Protein AF-A0AB34JWP6-F1 (afdb_monomer)

Sequence (181 aa):
MWRGWWAALLAAAPAGALLTGAEPPPRARPPTTSGAPLIARRAAVLHSAAALACGSLLRGASAVEKKPSPTDVVVEIERTSAARNSKGDPKEHVPRITFEAGKVVFVVPHDNLSPPNHLDAFTEYMWLKDANTGQIISAKRLRPADPSPLTLVASVPRGTKVTAVSLCSTHGVWEGTFTVP

Structure (mmCIF, N/CA/C/O backbone):
data_AF-A0AB34JWP6-F1
#
_entry.id   AF-A0AB34JWP6-F1
#
loop_
_atom_site.group_PDB
_atom_site.id
_atom_site.type_symbol
_atom_site.label_atom_id
_atom_site.label_alt_id
_atom_site.label_comp_id
_atom_site.label_asym_id
_atom_site.label_entity_id
_atom_site.label_seq_id
_atom_site.pdbx_PDB_ins_code
_atom_site.Cartn_x
_atom_site.Cartn_y
_atom_site.Cartn_z
_atom_site.occupancy
_atom_site.B_iso_or_equiv
_atom_site.auth_seq_id
_atom_site.auth_comp_id
_atom_site.auth_asym_id
_atom_site.auth_atom_id
_atom_site.pdbx_PDB_model_num
ATOM 1 N N . MET A 1 1 ? -11.223 -20.938 -26.826 1.00 42.12 1 MET A N 1
ATOM 2 C CA . MET A 1 1 ? -12.649 -21.339 -26.795 1.00 42.12 1 MET A CA 1
ATOM 3 C C . MET A 1 1 ? -12.853 -22.372 -25.694 1.00 42.12 1 MET A C 1
ATOM 5 O O . MET A 1 1 ? -12.705 -23.552 -25.964 1.00 42.12 1 MET A O 1
ATOM 9 N N . TRP A 1 2 ? -13.116 -21.950 -24.457 1.00 37.28 2 TRP A N 1
ATOM 10 C CA . TRP A 1 2 ? -13.451 -22.856 -23.351 1.00 37.28 2 TRP A CA 1
ATOM 11 C C . TRP A 1 2 ? -14.743 -22.341 -22.705 1.00 37.28 2 TRP A C 1
ATOM 13 O O . TRP A 1 2 ? -14.836 -21.172 -22.337 1.00 37.28 2 TRP A O 1
ATOM 23 N N . ARG A 1 3 ? -15.766 -23.200 -22.696 1.00 53.16 3 ARG A N 1
ATOM 24 C CA . ARG A 1 3 ? -17.110 -22.987 -22.142 1.00 53.16 3 ARG A CA 1
ATOM 25 C C . ARG A 1 3 ? -17.227 -23.770 -20.830 1.00 53.16 3 ARG A C 1
ATOM 27 O O . ARG A 1 3 ? -16.722 -24.883 -20.760 1.00 53.16 3 ARG A O 1
ATOM 34 N N . GLY A 1 4 ? -17.969 -23.232 -19.864 1.00 42.47 4 GLY A N 1
ATOM 35 C CA . GLY A 1 4 ? -18.463 -23.953 -18.680 1.00 42.47 4 GLY A CA 1
ATOM 36 C C . GLY A 1 4 ? -18.776 -22.967 -17.552 1.00 42.47 4 GLY A C 1
ATOM 37 O O . GLY A 1 4 ? -17.862 -22.492 -16.896 1.00 42.47 4 GLY A O 1
ATOM 38 N N . TRP A 1 5 ? -19.975 -22.378 -17.497 1.00 42.38 5 TRP A N 1
ATOM 39 C CA . TRP A 1 5 ? -21.174 -22.892 -16.806 1.00 42.38 5 TRP A CA 1
ATOM 40 C C . TRP A 1 5 ? -20.934 -23.166 -15.317 1.00 42.38 5 TRP A C 1
ATOM 42 O O . TRP A 1 5 ? -20.526 -24.263 -14.964 1.00 42.38 5 TRP A O 1
ATOM 52 N N . TRP A 1 6 ? -21.285 -22.200 -14.462 1.00 47.78 6 TRP A N 1
ATOM 53 C CA . TRP A 1 6 ? -21.802 -22.482 -13.122 1.00 47.78 6 TRP A CA 1
ATOM 54 C C . TRP A 1 6 ? -23.018 -21.605 -12.848 1.00 47.78 6 TRP A C 1
ATOM 56 O O . TRP A 1 6 ? -23.007 -20.392 -13.054 1.00 47.78 6 TRP A O 1
ATOM 66 N N . ALA A 1 7 ? -24.090 -22.299 -12.483 1.00 52.72 7 ALA A N 1
ATOM 67 C CA . ALA A 1 7 ? -25.428 -21.794 -12.281 1.00 52.72 7 ALA A CA 1
ATOM 68 C C . ALA A 1 7 ? -25.561 -21.046 -10.951 1.00 52.72 7 ALA A C 1
ATOM 70 O O . ALA A 1 7 ? -24.903 -21.358 -9.960 1.00 52.72 7 ALA A O 1
ATOM 71 N N . ALA A 1 8 ? -26.470 -20.076 -10.965 1.00 47.19 8 ALA A N 1
ATOM 72 C CA . ALA A 1 8 ? -26.966 -19.363 -9.806 1.00 47.19 8 ALA A CA 1
ATOM 73 C C . ALA A 1 8 ? -27.707 -20.301 -8.842 1.00 47.19 8 ALA A C 1
ATOM 75 O O . ALA A 1 8 ? -28.490 -21.146 -9.275 1.00 47.19 8 ALA A O 1
ATOM 76 N N . LEU A 1 9 ? -27.546 -20.064 -7.539 1.00 51.09 9 LEU A N 1
ATOM 77 C CA . LEU A 1 9 ? -28.540 -20.453 -6.546 1.00 51.09 9 LEU A CA 1
ATOM 78 C C . LEU A 1 9 ? -28.937 -19.209 -5.744 1.00 51.09 9 LEU A C 1
ATOM 80 O O . LEU A 1 9 ? -28.165 -18.687 -4.942 1.00 51.09 9 LEU A O 1
ATOM 84 N N . LEU A 1 10 ? -30.150 -18.726 -6.015 1.00 43.06 10 LEU A N 1
ATOM 85 C CA . LEU A 1 10 ? -30.905 -17.853 -5.124 1.00 43.06 10 LEU A CA 1
ATOM 86 C C . LEU A 1 10 ? -31.325 -18.665 -3.892 1.00 43.06 10 LEU A C 1
ATOM 88 O O . LEU A 1 10 ? -31.916 -19.733 -4.038 1.00 43.06 10 LEU A O 1
ATOM 92 N N . ALA A 1 11 ? -31.138 -18.104 -2.702 1.00 53.78 11 ALA A N 1
ATOM 93 C CA . ALA A 1 11 ? -31.948 -18.438 -1.539 1.00 53.78 11 ALA A CA 1
ATOM 94 C C . ALA A 1 11 ? -32.298 -17.139 -0.807 1.00 53.78 11 ALA A C 1
ATOM 96 O O . ALA A 1 11 ? -31.423 -16.338 -0.481 1.00 53.78 11 ALA A O 1
ATOM 97 N N . ALA A 1 12 ? -33.596 -16.922 -0.614 1.00 42.69 12 ALA A N 1
ATOM 98 C CA . ALA A 1 12 ? -34.184 -15.758 0.027 1.00 42.69 12 ALA A CA 1
ATOM 99 C C . ALA A 1 12 ? -34.833 -16.137 1.371 1.00 42.69 12 ALA A C 1
ATOM 101 O O . ALA A 1 12 ? -35.379 -17.232 1.495 1.00 42.69 12 ALA A O 1
ATOM 102 N N . ALA A 1 13 ? -34.869 -15.136 2.266 1.00 41.81 13 ALA A N 1
ATOM 103 C CA . ALA A 1 13 ? -35.740 -14.945 3.443 1.00 41.81 13 ALA A CA 1
ATOM 104 C C . ALA A 1 13 ? -35.406 -15.731 4.743 1.00 41.81 13 ALA A C 1
ATOM 106 O O . ALA A 1 13 ? -34.773 -16.781 4.658 1.00 41.81 13 ALA A O 1
ATOM 107 N N . PRO A 1 14 ? -35.842 -15.269 5.950 1.00 55.19 14 PRO A N 1
ATOM 108 C CA . PRO A 1 14 ? -36.781 -14.172 6.229 1.00 55.19 14 PRO A CA 1
ATOM 109 C C . PRO A 1 14 ? -36.340 -13.115 7.269 1.00 55.19 14 PRO A C 1
ATOM 111 O O . PRO A 1 14 ? -35.316 -13.210 7.941 1.00 55.19 14 PRO A O 1
ATOM 114 N N . ALA A 1 15 ? -37.201 -12.099 7.366 1.00 50.19 15 ALA A N 1
ATOM 115 C CA . ALA A 1 15 ? -37.239 -11.021 8.343 1.00 50.19 15 ALA A CA 1
ATOM 116 C C . ALA A 1 15 ? -37.750 -11.463 9.729 1.00 50.19 15 ALA A C 1
ATOM 118 O O . ALA A 1 15 ? -38.602 -12.343 9.839 1.00 50.19 15 ALA A O 1
ATOM 119 N N . GLY A 1 16 ? -37.296 -10.757 10.765 1.00 45.53 16 GLY A N 1
ATOM 120 C CA . GLY A 1 16 ? -37.809 -10.788 12.138 1.00 45.53 16 GLY A CA 1
ATOM 121 C C . GLY A 1 16 ? -36.701 -10.362 13.109 1.00 45.53 16 GLY A C 1
ATOM 122 O O . GLY A 1 16 ? -35.549 -10.702 12.894 1.00 45.53 16 GLY A O 1
ATOM 123 N N . ALA A 1 17 ? -36.907 -9.605 14.177 1.00 47.50 17 ALA A N 1
ATOM 124 C CA . ALA A 1 17 ? -38.041 -8.869 14.704 1.00 47.50 17 ALA A CA 1
ATOM 125 C C . ALA A 1 17 ? -37.455 -7.805 15.657 1.00 47.50 17 ALA A C 1
ATOM 127 O O . ALA A 1 17 ? -36.313 -7.920 16.106 1.00 47.50 17 ALA A O 1
ATOM 128 N N . LEU A 1 18 ? -38.247 -6.775 15.949 1.00 50.00 18 LEU A N 1
ATOM 129 C CA . LEU A 1 18 ? -37.979 -5.754 16.958 1.00 50.00 18 LEU A CA 1
ATOM 130 C C . LEU A 1 18 ? -37.659 -6.358 18.333 1.00 50.00 18 LEU A C 1
ATOM 132 O O . LEU A 1 18 ? -38.419 -7.201 18.799 1.00 50.00 18 LEU A O 1
ATOM 136 N N . LEU A 1 19 ? -36.675 -5.791 19.039 1.00 55.44 19 LEU A N 1
ATOM 137 C CA . LEU A 1 19 ? -36.734 -5.656 20.495 1.00 55.44 19 LEU A CA 1
ATOM 138 C C . LEU A 1 19 ? -36.193 -4.296 20.949 1.00 55.44 19 LEU A C 1
ATOM 140 O O . LEU A 1 19 ? -35.134 -3.818 20.550 1.00 55.44 19 LEU A O 1
ATOM 144 N N . THR A 1 20 ? -37.030 -3.688 21.770 1.00 48.34 20 THR A N 1
ATOM 145 C CA . THR A 1 20 ? -36.999 -2.385 22.414 1.00 48.34 20 THR A CA 1
ATOM 146 C C . THR A 1 20 ? -36.089 -2.345 23.639 1.00 48.34 20 THR A C 1
ATOM 148 O O . THR A 1 20 ? -36.067 -3.301 24.405 1.00 48.34 20 THR A O 1
ATOM 151 N N . GLY A 1 21 ? -35.526 -1.163 23.910 1.00 43.44 21 GLY A N 1
ATOM 152 C CA . GLY A 1 21 ? -35.452 -0.604 25.264 1.00 43.44 21 GLY A CA 1
ATOM 153 C C . GLY A 1 21 ? -34.225 -0.957 26.105 1.00 43.44 21 GLY A C 1
ATOM 154 O O . GLY A 1 21 ? -34.032 -2.101 26.494 1.00 43.44 21 GLY A O 1
ATOM 155 N N . ALA A 1 22 ? -33.452 0.067 26.470 1.00 50.31 22 ALA A N 1
ATOM 156 C CA . ALA A 1 22 ? -33.370 0.573 27.848 1.00 50.31 22 ALA A CA 1
ATOM 157 C C . ALA A 1 22 ? -32.126 1.464 27.995 1.00 50.31 22 ALA A C 1
ATOM 159 O O . ALA A 1 22 ? -30.991 0.993 27.973 1.00 50.31 22 ALA A O 1
ATOM 160 N N . GLU A 1 23 ? -32.363 2.762 28.153 1.00 52.47 23 GLU A N 1
ATOM 161 C CA . GLU A 1 23 ? -31.379 3.763 28.559 1.00 52.47 23 GLU A CA 1
ATOM 162 C C . GLU A 1 23 ? -31.276 3.778 30.096 1.00 52.47 23 GLU A C 1
ATOM 164 O O . GLU A 1 23 ? -32.312 3.835 30.765 1.00 52.47 23 GLU A O 1
ATOM 169 N N . PRO A 1 24 ? -30.065 3.727 30.679 1.00 72.44 24 PRO A N 1
ATOM 170 C CA . PRO A 1 24 ? -29.856 4.120 32.068 1.00 72.44 24 PRO A CA 1
ATOM 171 C C . PRO A 1 24 ? -29.169 5.504 32.221 1.00 72.44 24 PRO A C 1
ATOM 173 O O . PRO A 1 24 ? -28.408 5.928 31.352 1.00 72.44 24 PRO A O 1
ATOM 176 N N . PRO A 1 25 ? -29.431 6.199 33.350 1.00 72.38 25 PRO A N 1
ATOM 177 C CA . PRO A 1 25 ? -29.321 7.656 33.530 1.00 72.38 25 PRO A CA 1
ATOM 178 C C . PRO A 1 25 ? -27.897 8.227 33.729 1.00 72.38 25 PRO A C 1
ATOM 180 O O . PRO A 1 25 ? -26.952 7.487 34.016 1.00 7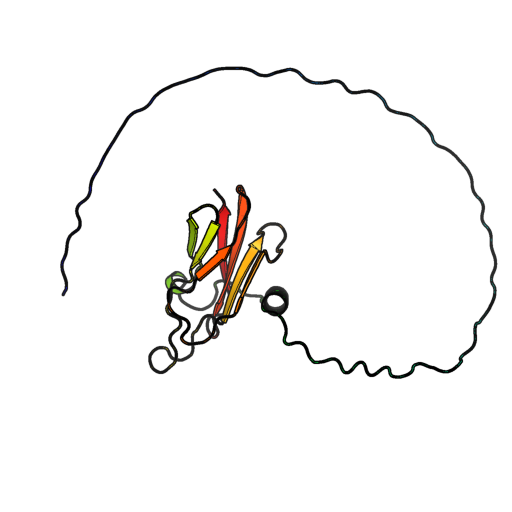2.38 25 PRO A O 1
ATOM 183 N N . PRO A 1 26 ? -27.742 9.571 33.662 1.00 64.38 26 PRO A N 1
ATOM 184 C CA . PRO A 1 26 ? -26.461 10.263 33.823 1.00 64.38 26 PRO A CA 1
ATOM 185 C C . PRO A 1 26 ? -25.915 10.198 35.258 1.00 64.38 26 PRO A C 1
ATOM 187 O O . PRO A 1 26 ? -26.628 10.464 36.227 1.00 64.38 26 PRO A O 1
ATOM 190 N N . ARG A 1 27 ? -24.610 9.917 35.402 1.00 68.12 27 ARG A N 1
ATOM 191 C CA . ARG A 1 27 ? -23.886 10.036 36.681 1.00 68.12 27 ARG A CA 1
ATOM 192 C C . ARG A 1 27 ? -23.201 11.395 36.832 1.00 68.12 27 ARG A C 1
ATOM 194 O O . ARG A 1 27 ? -22.557 11.905 35.921 1.00 68.12 27 ARG A O 1
ATOM 201 N N . ALA A 1 28 ? -23.378 11.940 38.030 1.00 56.19 28 ALA A N 1
ATOM 202 C CA . ALA A 1 28 ? -23.046 13.282 38.483 1.00 56.19 28 ALA A CA 1
ATOM 203 C C . ALA A 1 28 ? -21.542 13.624 38.524 1.00 56.19 28 ALA A C 1
ATOM 205 O O . ALA A 1 28 ? -20.699 12.777 38.816 1.00 56.19 28 ALA A O 1
ATOM 206 N N . ARG A 1 29 ? -21.240 14.917 38.319 1.00 56.25 29 ARG A N 1
ATOM 207 C CA . ARG A 1 29 ? -19.990 15.589 38.736 1.00 56.25 29 ARG A CA 1
ATOM 208 C C . ARG A 1 29 ? -19.987 15.830 40.249 1.00 56.25 29 ARG A C 1
ATOM 210 O O . ARG A 1 29 ? -21.053 16.072 40.813 1.00 56.25 29 ARG A O 1
ATOM 217 N N . PRO A 1 30 ? -18.800 15.887 40.875 1.00 66.06 30 PRO A N 1
ATOM 218 C CA . PRO A 1 30 ? -18.433 17.099 41.627 1.00 66.06 30 PRO A CA 1
ATOM 219 C C . PRO A 1 30 ? -16.904 17.384 41.545 1.00 66.06 30 PRO A C 1
ATOM 221 O O . PRO A 1 30 ? -16.223 16.793 40.711 1.00 66.06 30 PRO A O 1
ATOM 224 N N . PRO A 1 31 ? -16.338 18.306 42.344 1.00 58.62 31 PRO A N 1
ATOM 225 C CA . PRO A 1 31 ? -16.295 19.738 42.095 1.00 58.62 31 PRO A CA 1
ATOM 226 C C . PRO A 1 31 ? -14.878 20.263 41.783 1.00 58.62 31 PRO A C 1
ATOM 228 O O . PRO A 1 31 ? -13.856 19.647 42.071 1.00 58.62 31 PRO A O 1
ATOM 231 N N . THR A 1 32 ? -14.861 21.468 41.221 1.00 52.22 32 THR A N 1
ATOM 232 C CA . THR A 1 32 ? -13.748 22.423 41.161 1.00 52.22 32 THR A CA 1
ATOM 233 C C . THR A 1 32 ? -13.087 22.652 42.521 1.00 52.22 32 THR A C 1
ATOM 235 O O . THR A 1 32 ? -13.772 23.046 43.464 1.00 52.22 32 THR A O 1
ATOM 238 N N . THR A 1 33 ? -11.754 22.564 42.573 1.00 53.56 33 THR A N 1
ATOM 239 C CA . THR A 1 33 ? -10.956 23.171 43.646 1.00 53.56 33 THR A CA 1
ATOM 240 C C . THR A 1 33 ? -10.063 24.256 43.058 1.00 53.56 33 THR A C 1
ATOM 242 O O . THR A 1 33 ? -9.195 24.010 42.224 1.00 53.56 33 THR A O 1
ATOM 245 N N . SER A 1 34 ? -10.370 25.473 43.496 1.00 49.12 34 SER A N 1
ATOM 246 C CA . SER A 1 34 ? -9.636 26.722 43.333 1.00 49.12 34 SER A CA 1
ATOM 247 C C . SER A 1 34 ? -8.270 26.666 44.026 1.00 49.12 34 SER A C 1
ATOM 249 O O . SER A 1 34 ? -8.147 26.048 45.082 1.00 49.12 34 SER A O 1
ATOM 251 N N . GLY A 1 35 ? -7.265 27.351 43.472 1.00 43.31 35 GLY A N 1
ATOM 252 C CA . GLY A 1 35 ? -5.979 27.533 44.146 1.00 43.31 35 GLY A CA 1
ATOM 253 C C . GLY A 1 35 ? -4.867 28.095 43.262 1.00 43.31 35 GLY A C 1
ATOM 254 O O . GLY A 1 35 ? -3.884 27.416 43.000 1.00 43.31 35 GLY A O 1
ATOM 255 N N . ALA A 1 36 ? -4.998 29.343 42.821 1.00 47.34 36 ALA A N 1
ATOM 256 C CA . ALA A 1 36 ? -3.839 30.239 42.716 1.00 47.34 36 ALA A CA 1
ATOM 257 C C . ALA A 1 36 ? -3.724 30.977 44.080 1.00 47.34 36 ALA A C 1
ATOM 259 O O . ALA A 1 36 ? -4.751 31.019 44.765 1.00 47.34 36 ALA A O 1
ATOM 260 N N . PRO A 1 37 ? -2.602 31.617 44.491 1.00 56.94 37 PRO A N 1
ATOM 261 C CA . PRO A 1 37 ? -1.612 32.228 43.600 1.00 56.94 37 PRO A CA 1
ATOM 262 C C . PRO A 1 37 ? -0.159 32.361 44.157 1.00 56.94 37 PRO A C 1
ATOM 264 O O . PRO A 1 37 ? 0.177 31.884 45.234 1.00 56.94 37 PRO A O 1
ATOM 267 N N . LEU A 1 38 ? 0.645 33.139 43.415 1.00 47.44 38 LEU A N 1
ATOM 268 C CA . LEU A 1 38 ? 1.678 34.087 43.878 1.00 47.44 38 LEU A CA 1
ATOM 269 C C . LEU A 1 38 ? 3.148 33.643 44.116 1.00 47.44 38 LEU A C 1
ATOM 271 O O . LEU A 1 38 ? 3.489 32.878 45.006 1.00 47.44 38 LEU A O 1
ATOM 275 N N . ILE A 1 39 ? 4.002 34.394 43.400 1.00 43.78 39 ILE A N 1
ATOM 276 C CA . ILE A 1 39 ? 5.268 35.027 43.826 1.00 43.78 39 ILE A CA 1
ATOM 277 C C . ILE A 1 39 ? 6.569 34.225 43.658 1.00 43.78 39 ILE A C 1
ATOM 279 O O . ILE A 1 39 ? 6.987 33.433 44.489 1.00 43.78 39 ILE A O 1
ATOM 283 N N . ALA A 1 40 ? 7.243 34.597 42.566 1.00 49.12 40 ALA A N 1
ATOM 284 C CA . ALA A 1 40 ? 8.601 35.141 42.487 1.00 49.12 40 ALA A CA 1
ATOM 285 C C . ALA A 1 40 ? 9.729 34.498 43.309 1.00 49.12 40 ALA A C 1
ATOM 287 O O . ALA A 1 40 ? 9.713 34.497 44.534 1.00 49.12 40 ALA A O 1
ATOM 288 N N . ARG A 1 41 ? 10.850 34.260 42.619 1.00 55.44 41 ARG A N 1
ATOM 289 C CA . ARG A 1 41 ? 12.105 34.987 42.875 1.00 55.44 41 ARG A CA 1
ATOM 290 C C . ARG A 1 41 ? 13.076 34.787 41.716 1.00 55.44 41 ARG A C 1
ATOM 292 O O . ARG A 1 41 ? 13.405 33.671 41.337 1.00 55.44 41 ARG A O 1
ATOM 299 N N . ARG A 1 42 ? 13.531 35.915 41.168 1.00 54.03 42 ARG A N 1
ATOM 300 C CA . ARG A 1 42 ? 14.765 36.003 40.389 1.00 54.03 42 ARG A CA 1
ATOM 301 C C . ARG A 1 42 ? 15.913 35.544 41.290 1.00 54.03 42 ARG A C 1
ATOM 303 O O . ARG A 1 42 ? 16.064 36.088 42.380 1.00 54.03 42 ARG A O 1
ATOM 310 N N . ALA A 1 43 ? 16.730 34.618 40.812 1.00 48.78 43 ALA A N 1
ATOM 311 C CA . ALA A 1 43 ? 18.094 34.455 41.284 1.00 48.78 43 ALA A CA 1
ATOM 312 C C . ALA A 1 43 ? 19.001 34.492 40.060 1.00 48.78 43 ALA A C 1
ATOM 314 O O . ALA A 1 43 ? 18.723 33.888 39.026 1.00 48.78 43 ALA A O 1
ATOM 315 N N . ALA A 1 44 ? 20.003 35.342 40.173 1.00 45.88 44 ALA A N 1
ATOM 316 C CA . ALA A 1 44 ? 20.867 35.789 39.114 1.00 45.88 44 ALA A CA 1
ATOM 317 C C . ALA A 1 44 ? 22.210 35.047 39.162 1.00 45.88 44 ALA A C 1
ATOM 319 O O . ALA A 1 44 ? 22.509 34.356 40.130 1.00 45.88 44 ALA A O 1
ATOM 320 N N . VAL A 1 45 ? 23.026 35.364 38.155 1.00 45.25 45 VAL A N 1
ATOM 321 C CA . VAL A 1 45 ? 24.496 35.333 38.157 1.00 45.25 45 VAL A CA 1
ATOM 322 C C . VAL A 1 45 ? 25.143 33.966 37.899 1.00 45.25 45 VAL A C 1
ATOM 324 O O . VAL A 1 45 ? 25.111 33.058 38.717 1.00 45.25 45 VAL A O 1
ATOM 327 N N . LEU A 1 46 ? 25.743 33.912 36.700 1.00 49.97 46 LEU A N 1
ATOM 328 C CA . LEU A 1 46 ? 27.088 33.440 36.341 1.00 49.97 46 LEU A CA 1
ATOM 329 C C . LEU A 1 46 ? 27.774 32.481 37.324 1.00 49.97 46 LEU A C 1
ATOM 331 O O . LEU A 1 46 ? 27.878 32.776 38.507 1.00 49.97 46 LEU A O 1
ATOM 335 N N . HIS A 1 47 ? 28.413 31.440 36.796 1.00 40.16 47 HIS A N 1
ATOM 336 C CA . HIS A 1 47 ? 29.874 31.392 36.665 1.00 40.16 47 HIS A CA 1
ATOM 337 C C . HIS A 1 47 ? 30.306 30.108 35.941 1.00 40.16 47 HIS A C 1
ATOM 339 O O . HIS A 1 47 ? 29.638 29.079 36.001 1.00 40.16 47 HIS A O 1
ATOM 345 N N . SER A 1 48 ? 31.485 30.222 35.329 1.00 45.62 48 SER A N 1
ATOM 346 C CA . SER A 1 48 ? 32.437 29.149 35.025 1.00 45.62 48 SER A CA 1
ATOM 347 C C . SER A 1 48 ? 32.387 28.540 33.627 1.00 45.62 48 SER A C 1
ATOM 349 O O . SER A 1 48 ? 31.702 27.565 33.333 1.00 45.62 48 SER A O 1
ATOM 351 N N . ALA A 1 49 ? 33.263 29.113 32.800 1.00 50.03 49 ALA A N 1
ATOM 352 C CA . ALA A 1 49 ? 33.996 28.417 31.760 1.00 50.03 49 ALA A CA 1
ATOM 353 C C . ALA A 1 49 ? 34.528 27.065 32.267 1.00 50.03 49 ALA A C 1
ATOM 355 O O . ALA A 1 49 ? 35.165 26.998 33.320 1.00 50.03 49 ALA A O 1
ATOM 356 N N . ALA A 1 50 ? 34.312 26.012 31.483 1.00 50.78 50 ALA A N 1
ATOM 357 C CA . ALA A 1 50 ? 35.029 24.754 31.611 1.00 50.78 50 ALA A CA 1
ATOM 358 C C . ALA A 1 50 ? 35.805 24.514 30.317 1.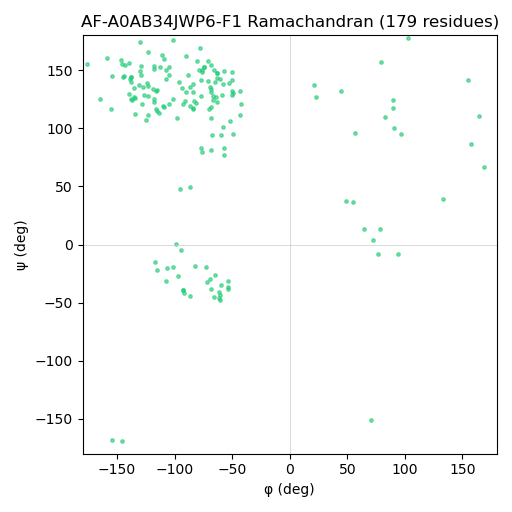00 50.78 50 ALA A C 1
ATOM 360 O O . ALA A 1 50 ? 35.270 24.594 29.211 1.00 50.78 50 ALA A O 1
ATOM 361 N N . ALA A 1 51 ? 37.100 24.319 30.513 1.00 49.44 51 ALA A N 1
ATOM 362 C CA . ALA A 1 51 ? 38.136 24.265 29.512 1.00 49.44 51 ALA A CA 1
ATOM 363 C C . ALA A 1 51 ? 38.044 23.036 28.598 1.00 49.44 51 ALA A C 1
ATOM 365 O O . ALA A 1 51 ? 37.574 21.964 28.975 1.00 49.44 51 ALA A O 1
ATOM 366 N N . LEU A 1 52 ? 38.601 23.229 27.404 1.00 51.91 52 LEU A N 1
ATOM 367 C CA . LEU A 1 52 ? 39.137 22.204 26.520 1.00 51.91 52 LEU A CA 1
ATOM 368 C C . LEU A 1 52 ? 39.945 21.164 27.307 1.00 51.91 52 LEU A C 1
ATOM 370 O O . LEU A 1 52 ? 40.966 21.503 27.901 1.00 51.91 52 LEU A O 1
ATOM 374 N N . ALA A 1 53 ? 39.549 19.896 27.231 1.00 43.06 53 ALA A N 1
ATOM 375 C CA . ALA A 1 53 ? 40.470 18.785 27.416 1.00 43.06 53 ALA A CA 1
ATOM 376 C C . ALA A 1 53 ? 39.942 17.534 26.705 1.00 43.06 53 ALA A C 1
ATOM 378 O O . ALA A 1 53 ? 38.873 17.023 27.019 1.00 43.06 53 ALA A O 1
ATOM 379 N N . CYS A 1 54 ? 40.724 17.111 25.713 1.00 44.72 54 CYS A N 1
ATOM 380 C CA . CYS A 1 54 ? 40.981 15.752 25.249 1.00 44.72 54 CYS A CA 1
ATOM 381 C C . CYS A 1 54 ? 39.949 14.657 25.544 1.00 44.72 54 CYS A C 1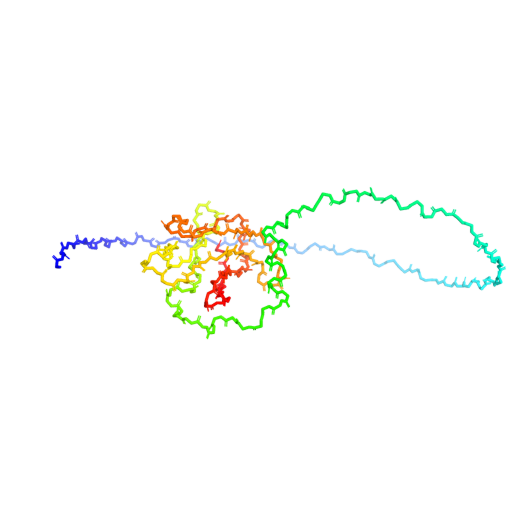
ATOM 383 O O . CYS A 1 54 ? 39.706 14.293 26.690 1.00 44.72 54 CYS A O 1
ATOM 385 N N . GLY A 1 55 ? 39.536 13.970 24.477 1.00 44.66 55 GLY A N 1
ATOM 386 C CA . GLY A 1 55 ? 39.099 12.582 24.609 1.00 44.66 55 GLY A CA 1
ATOM 387 C C . GLY A 1 55 ? 37.797 12.238 23.915 1.00 44.66 55 GLY A C 1
ATOM 388 O O . GLY A 1 55 ? 37.048 11.415 24.427 1.00 44.66 55 GLY A O 1
ATOM 389 N N . SER A 1 56 ? 37.533 12.767 22.720 1.00 46.38 56 SER A N 1
ATOM 390 C CA . SER A 1 56 ? 36.720 11.982 21.791 1.00 46.38 56 SER A CA 1
ATOM 391 C C . SER A 1 56 ? 37.618 10.893 21.226 1.00 46.38 56 SER A C 1
ATOM 393 O O . SER A 1 56 ? 38.172 11.009 20.136 1.00 46.38 56 SER A O 1
ATOM 395 N N . LEU A 1 57 ? 37.794 9.837 22.026 1.00 47.66 57 LEU A N 1
ATOM 396 C CA . LEU A 1 57 ? 37.998 8.507 21.487 1.00 47.66 57 LEU A CA 1
ATOM 397 C C . LEU A 1 57 ? 36.990 8.387 20.350 1.00 47.66 57 LEU A C 1
ATOM 399 O O . LEU A 1 57 ? 35.780 8.377 20.588 1.00 47.66 57 LEU A O 1
ATOM 403 N N . LEU A 1 58 ? 37.496 8.341 19.121 1.00 49.16 58 LEU A N 1
ATOM 404 C CA . LEU A 1 58 ? 36.799 7.711 18.020 1.00 49.16 58 LEU A CA 1
ATOM 405 C C . LEU A 1 58 ? 36.567 6.275 18.479 1.00 49.16 58 LEU A C 1
ATOM 407 O O . LEU A 1 58 ? 37.331 5.360 18.184 1.00 49.16 58 LEU A O 1
ATOM 411 N N . ARG A 1 59 ? 35.504 6.080 19.260 1.00 47.34 59 ARG A N 1
ATOM 412 C CA . ARG A 1 59 ? 34.838 4.807 19.381 1.00 47.34 59 ARG A CA 1
ATOM 413 C C . ARG A 1 59 ? 34.211 4.629 18.014 1.00 47.34 59 ARG A C 1
ATOM 415 O O . ARG A 1 59 ? 33.044 4.938 17.800 1.00 47.34 59 ARG A O 1
ATOM 422 N N . GLY A 1 60 ? 35.043 4.166 17.084 1.00 49.25 60 GLY A N 1
ATOM 423 C CA . GLY A 1 60 ? 34.617 3.370 15.958 1.00 49.25 60 GLY A CA 1
ATOM 424 C C . GLY A 1 60 ? 33.905 2.162 16.542 1.00 49.25 60 GLY A C 1
ATOM 425 O O . GLY A 1 60 ? 34.460 1.074 16.644 1.00 49.25 60 GLY A O 1
ATOM 426 N N . ALA A 1 61 ? 32.666 2.373 16.986 1.00 47.66 61 ALA A N 1
ATOM 427 C CA . ALA A 1 61 ? 31.664 1.355 16.844 1.00 47.66 61 ALA A CA 1
ATOM 428 C C . ALA A 1 61 ? 31.634 1.134 15.340 1.00 47.66 61 ALA A C 1
ATOM 430 O O . ALA A 1 61 ? 31.152 1.980 14.591 1.00 47.66 61 ALA A O 1
ATOM 431 N N . SER A 1 62 ? 32.296 0.060 14.920 1.00 49.12 62 SER A N 1
ATOM 432 C CA . SER A 1 62 ? 32.097 -0.541 13.620 1.00 49.12 62 SER A CA 1
ATOM 433 C C . SER A 1 62 ? 30.589 -0.700 13.489 1.00 49.12 62 SER A C 1
ATOM 435 O O . SER A 1 62 ? 29.988 -1.588 14.100 1.0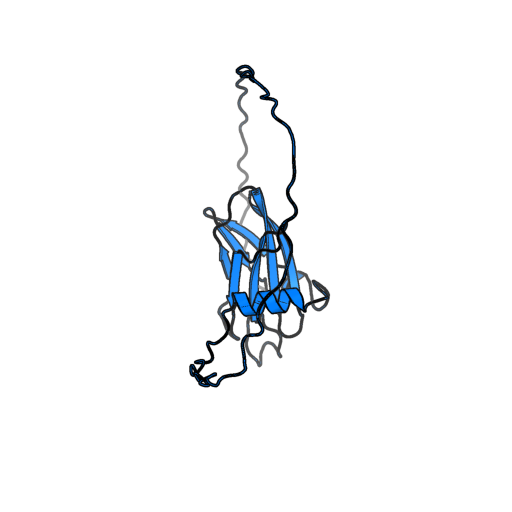0 49.12 62 SER A O 1
ATOM 437 N N . ALA A 1 63 ? 29.957 0.279 12.845 1.00 59.09 63 ALA A N 1
ATOM 438 C CA . ALA A 1 63 ? 28.559 0.225 12.517 1.00 59.09 63 ALA A CA 1
ATOM 439 C C . ALA A 1 63 ? 28.498 -0.886 11.486 1.00 59.09 63 ALA A C 1
ATOM 441 O O . ALA A 1 63 ? 28.796 -0.679 10.314 1.00 59.09 63 ALA A O 1
ATOM 442 N N . VAL A 1 64 ? 28.210 -2.100 11.951 1.00 63.50 64 VAL A N 1
ATOM 443 C CA . VAL A 1 64 ? 27.708 -3.150 11.080 1.00 63.50 64 VAL A CA 1
ATOM 444 C C . VAL A 1 64 ? 26.536 -2.497 10.365 1.00 63.50 64 VAL A C 1
ATOM 446 O O . VAL A 1 64 ? 25.528 -2.198 11.007 1.00 63.50 64 VAL A O 1
ATOM 449 N N . GLU A 1 65 ? 26.717 -2.171 9.086 1.00 70.25 65 GLU A N 1
ATOM 450 C CA . GLU A 1 65 ? 25.692 -1.550 8.259 1.00 70.25 65 GLU A CA 1
ATOM 451 C C . GLU A 1 65 ? 24.501 -2.505 8.225 1.00 70.25 65 GLU A C 1
ATOM 453 O O . GLU A 1 65 ? 24.448 -3.486 7.477 1.00 70.25 65 GLU A O 1
ATOM 458 N N . LYS A 1 66 ? 23.552 -2.280 9.132 1.00 86.00 66 LYS A N 1
ATOM 459 C CA . LYS A 1 66 ? 22.340 -3.074 9.207 1.00 86.00 66 LYS A CA 1
ATOM 460 C C . LYS A 1 66 ? 21.528 -2.711 7.975 1.00 86.00 66 LYS A C 1
ATOM 462 O O . LYS A 1 66 ? 21.113 -1.564 7.828 1.00 86.00 66 LYS A O 1
ATOM 467 N N . LYS A 1 67 ? 21.307 -3.690 7.094 1.00 90.00 67 LYS A N 1
ATOM 468 C CA . LYS A 1 67 ? 20.412 -3.520 5.943 1.00 90.00 67 LYS A CA 1
ATOM 469 C C . LYS A 1 67 ? 19.075 -2.939 6.437 1.00 90.00 67 LYS A C 1
ATOM 471 O O . LYS A 1 67 ? 18.547 -3.464 7.425 1.00 90.00 67 LYS A O 1
ATOM 476 N N . PRO A 1 68 ? 18.544 -1.887 5.789 1.00 94.44 68 PRO A N 1
ATOM 477 C CA . PRO A 1 68 ? 17.314 -1.244 6.234 1.00 94.44 68 PRO A CA 1
ATOM 478 C C . PRO A 1 68 ? 16.159 -2.246 6.214 1.00 94.44 68 PRO A C 1
ATOM 480 O O . PRO A 1 68 ? 16.085 -3.110 5.331 1.00 94.44 68 PRO A O 1
ATOM 483 N N . SER A 1 69 ? 15.267 -2.158 7.201 1.00 96.62 69 SER A N 1
ATOM 484 C CA . SER A 1 69 ? 14.061 -2.983 7.207 1.00 96.62 69 SER A CA 1
ATOM 485 C C . SER A 1 69 ? 13.092 -2.516 6.110 1.00 96.62 69 SER A C 1
ATOM 487 O O . SER A 1 69 ? 13.157 -1.358 5.692 1.00 96.62 69 SER A O 1
ATOM 489 N N . PRO A 1 70 ? 12.158 -3.367 5.640 1.00 97.12 70 PRO A N 1
ATOM 490 C CA . PRO A 1 70 ? 11.131 -2.934 4.693 1.00 97.12 70 PRO A CA 1
ATOM 491 C C . PRO A 1 70 ? 10.350 -1.711 5.183 1.00 97.12 70 PRO A C 1
ATOM 493 O O . PRO A 1 70 ? 10.047 -0.834 4.383 1.00 97.12 70 PRO A O 1
ATOM 496 N N . THR A 1 71 ? 10.079 -1.628 6.490 1.00 97.62 71 THR A N 1
ATOM 497 C CA . THR A 1 71 ? 9.414 -0.478 7.113 1.00 97.62 71 THR A CA 1
ATOM 498 C C . THR A 1 71 ? 10.228 0.806 6.953 1.00 97.62 71 THR A C 1
ATOM 500 O O . THR A 1 71 ? 9.667 1.820 6.551 1.00 97.62 71 THR A O 1
ATOM 503 N N . ASP A 1 72 ? 11.541 0.765 7.200 1.00 97.06 72 ASP A N 1
ATOM 504 C CA . ASP A 1 72 ? 12.412 1.944 7.057 1.00 97.06 72 ASP A CA 1
ATOM 505 C C . ASP A 1 72 ? 12.418 2.455 5.610 1.00 97.06 72 ASP A C 1
ATOM 507 O O . ASP A 1 72 ? 12.333 3.656 5.362 1.00 97.06 72 ASP A O 1
ATOM 511 N N . VAL A 1 73 ? 12.456 1.530 4.644 1.00 96.88 73 VAL A N 1
ATOM 512 C CA . VAL A 1 73 ? 12.427 1.875 3.218 1.00 96.88 73 VAL A CA 1
ATOM 513 C C . VAL A 1 73 ? 11.090 2.505 2.827 1.00 96.88 73 VAL A C 1
ATOM 515 O O . VAL A 1 73 ? 11.085 3.532 2.153 1.00 96.88 73 VAL A O 1
ATOM 518 N N . VAL A 1 74 ? 9.952 1.946 3.256 1.00 97.31 74 VAL A N 1
ATOM 519 C CA . VAL A 1 74 ? 8.644 2.527 2.894 1.00 97.31 74 VAL A CA 1
ATOM 520 C C . VAL A 1 74 ? 8.381 3.866 3.576 1.00 97.31 74 VAL A C 1
ATOM 522 O O . VAL A 1 74 ? 7.723 4.711 2.980 1.00 97.31 74 VAL A O 1
ATOM 525 N N . VAL A 1 75 ? 8.928 4.109 4.772 1.00 97.38 75 VAL A N 1
ATOM 526 C CA . VAL A 1 75 ? 8.885 5.438 5.409 1.00 97.38 75 VAL A CA 1
ATOM 527 C C . VAL A 1 75 ? 9.600 6.472 4.539 1.00 97.38 75 VAL A C 1
ATOM 529 O O . VAL A 1 75 ? 9.078 7.565 4.318 1.00 97.38 75 VAL A O 1
ATOM 532 N N . GLU A 1 76 ? 10.760 6.119 3.991 1.00 96.62 76 GLU A N 1
ATOM 533 C CA . GLU A 1 76 ? 11.501 7.001 3.090 1.00 96.62 76 GLU A CA 1
ATOM 534 C C . GLU A 1 76 ? 10.781 7.205 1.744 1.00 96.62 76 GLU A C 1
ATOM 536 O O . GLU A 1 76 ? 10.724 8.326 1.231 1.00 96.62 76 GLU A O 1
ATOM 541 N N . ILE A 1 77 ? 10.155 6.157 1.195 1.00 96.19 77 ILE A N 1
ATOM 542 C CA . ILE A 1 77 ? 9.303 6.252 -0.004 1.00 96.19 77 ILE A CA 1
ATOM 543 C C . ILE A 1 77 ? 8.127 7.202 0.250 1.00 96.19 77 ILE A C 1
ATOM 545 O O . ILE A 1 77 ? 7.869 8.083 -0.566 1.00 96.19 77 ILE A O 1
ATOM 549 N N . GLU A 1 78 ? 7.427 7.065 1.377 1.00 96.00 78 GLU A N 1
ATOM 550 C CA . GLU A 1 78 ? 6.304 7.931 1.761 1.00 96.00 78 GLU A CA 1
ATOM 551 C C . GLU A 1 78 ? 6.724 9.402 1.891 1.00 96.00 78 GLU A C 1
ATOM 553 O O . GLU A 1 78 ? 5.964 10.292 1.515 1.00 96.00 78 GLU A O 1
ATOM 558 N N . ARG A 1 79 ? 7.951 9.661 2.357 1.00 95.00 79 ARG A N 1
ATOM 559 C CA . ARG A 1 79 ? 8.514 11.012 2.482 1.00 95.00 79 ARG A CA 1
ATOM 560 C C . ARG A 1 79 ? 8.855 11.651 1.131 1.00 95.00 79 ARG A C 1
ATOM 562 O O . ARG A 1 79 ? 8.816 12.874 1.009 1.00 95.00 79 ARG A O 1
ATOM 569 N N . THR A 1 80 ? 9.243 10.848 0.143 1.00 93.56 80 THR A N 1
ATOM 570 C CA . THR A 1 80 ? 9.824 11.327 -1.127 1.00 93.56 80 THR A CA 1
ATOM 571 C C . THR A 1 80 ? 8.886 11.211 -2.331 1.00 93.56 80 THR A C 1
ATOM 573 O O . THR A 1 80 ? 9.073 11.912 -3.325 1.00 93.56 80 THR A O 1
ATOM 576 N N . SER A 1 81 ? 7.859 10.363 -2.263 1.00 85.56 81 SER A N 1
ATOM 577 C CA . SER A 1 81 ? 6.969 10.079 -3.394 1.00 85.56 81 SER A CA 1
ATOM 578 C C . SER A 1 81 ? 5.855 11.116 -3.525 1.00 85.56 81 SER A C 1
ATOM 580 O O . SER A 1 81 ? 4.983 11.204 -2.664 1.00 85.56 81 SER A O 1
ATOM 582 N N . ALA A 1 82 ? 5.842 11.864 -4.634 1.00 70.62 82 ALA A N 1
ATOM 583 C CA . ALA A 1 82 ? 4.869 12.939 -4.853 1.00 70.62 82 ALA A CA 1
ATOM 584 C C . ALA A 1 82 ? 3.598 12.510 -5.614 1.00 70.62 82 ALA A C 1
ATOM 586 O O . ALA A 1 82 ? 2.507 12.961 -5.277 1.00 70.62 82 ALA A O 1
ATOM 587 N N . ALA A 1 83 ? 3.707 11.649 -6.634 1.00 90.44 83 ALA A N 1
ATOM 588 C CA . ALA A 1 83 ? 2.576 11.292 -7.496 1.00 90.44 83 ALA A CA 1
ATOM 589 C C . ALA A 1 83 ? 2.124 9.847 -7.259 1.00 90.44 83 ALA A C 1
ATOM 591 O O . ALA A 1 83 ? 2.884 8.906 -7.491 1.00 90.44 83 ALA A O 1
ATOM 592 N N . ARG A 1 84 ? 0.870 9.680 -6.829 1.00 95.19 84 ARG A N 1
ATOM 593 C CA . ARG A 1 84 ? 0.217 8.376 -6.650 1.00 95.19 84 ARG A CA 1
ATOM 594 C C . ARG A 1 84 ? -0.814 8.146 -7.740 1.00 95.19 84 ARG A C 1
ATOM 596 O O . ARG A 1 84 ? -1.394 9.109 -8.234 1.00 95.19 84 ARG A O 1
ATOM 603 N N . ASN A 1 85 ? -1.036 6.888 -8.107 1.00 95.56 85 ASN A N 1
ATOM 604 C C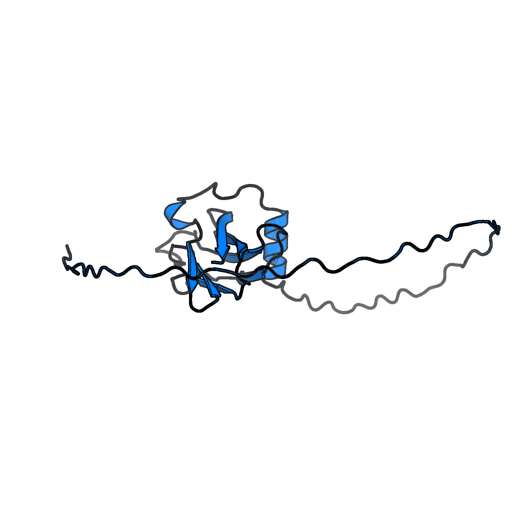A . ASN A 1 85 ? -2.066 6.483 -9.070 1.00 95.56 85 ASN A CA 1
ATOM 605 C C . ASN A 1 85 ? -1.955 7.217 -10.424 1.00 95.56 85 ASN A C 1
ATOM 607 O O . ASN A 1 85 ? -2.962 7.598 -11.014 1.00 95.56 85 ASN A O 1
ATOM 611 N N . SER A 1 86 ? -0.727 7.482 -10.887 1.00 93.12 86 SER A N 1
ATOM 612 C CA . SER A 1 86 ? -0.473 8.412 -12.003 1.00 93.12 86 SER A CA 1
ATOM 613 C C . SER A 1 86 ? 0.152 7.782 -13.250 1.00 93.12 86 SER A C 1
ATOM 615 O O . SER A 1 86 ? 0.154 8.414 -14.305 1.00 93.12 86 SER A O 1
ATOM 617 N N . LYS A 1 87 ? 0.693 6.562 -13.162 1.00 89.62 87 LYS A N 1
ATOM 618 C CA . LYS A 1 87 ? 1.390 5.887 -14.267 1.00 89.62 87 LYS A CA 1
ATOM 619 C C . LYS A 1 87 ? 0.987 4.419 -14.309 1.00 89.62 87 LYS A C 1
ATOM 621 O O . LYS A 1 87 ? 1.186 3.745 -13.311 1.00 89.62 87 LYS A O 1
ATOM 626 N N . GLY A 1 88 ? 0.492 3.925 -15.444 1.00 87.00 88 GLY A N 1
ATOM 627 C CA . GLY A 1 88 ? 0.024 2.537 -15.620 1.00 87.00 88 GLY A CA 1
ATOM 628 C C . GLY A 1 88 ? -1.505 2.398 -15.594 1.00 87.00 88 GLY A C 1
ATOM 629 O O . GLY A 1 88 ? -2.213 3.388 -15.408 1.00 87.00 88 GLY A O 1
ATOM 630 N N . ASP A 1 89 ? -2.020 1.179 -15.800 1.00 88.75 89 ASP A N 1
ATOM 631 C CA . ASP A 1 89 ? -3.465 0.895 -15.757 1.00 88.75 89 ASP A CA 1
ATOM 632 C C . ASP A 1 89 ? -3.945 0.716 -14.299 1.00 88.75 89 ASP A C 1
ATOM 634 O O . ASP A 1 89 ? -3.468 -0.192 -13.603 1.00 88.75 89 ASP A O 1
ATOM 638 N N . PRO A 1 90 ? -4.923 1.517 -13.826 1.00 91.06 90 PRO A N 1
ATOM 639 C CA . PRO A 1 90 ? -5.538 1.330 -12.516 1.00 91.06 90 PRO A CA 1
ATOM 640 C C . PRO A 1 90 ? -6.096 -0.075 -12.265 1.00 91.06 90 PRO A C 1
ATOM 642 O O . PRO A 1 90 ? -6.079 -0.539 -11.128 1.00 91.06 90 PRO A O 1
ATOM 645 N N . LYS A 1 91 ? -6.582 -0.775 -13.296 1.00 90.19 91 LYS A N 1
ATOM 646 C CA . LYS A 1 91 ? -7.155 -2.124 -13.150 1.00 90.19 91 LYS A CA 1
ATOM 647 C C . LYS A 1 91 ? -6.131 -3.164 -12.699 1.00 90.19 91 LYS A C 1
ATOM 649 O O . LYS A 1 91 ? -6.521 -4.156 -12.083 1.00 90.19 91 LYS A O 1
ATOM 654 N N . GLU A 1 92 ? -4.861 -2.922 -13.006 1.00 86.44 92 GLU A N 1
ATOM 655 C CA . GLU A 1 92 ? -3.739 -3.817 -12.716 1.00 86.44 92 GLU A CA 1
ATOM 656 C C . GLU A 1 92 ? -3.000 -3.425 -11.433 1.00 86.44 92 GLU A C 1
ATOM 658 O O . GLU A 1 92 ? -2.433 -4.284 -10.765 1.00 86.44 92 GLU A O 1
ATOM 663 N N . HIS A 1 93 ? -3.033 -2.145 -11.052 1.00 90.00 93 HIS A N 1
ATOM 664 C CA . HIS A 1 93 ? -2.167 -1.627 -9.991 1.00 90.00 93 HIS A CA 1
ATOM 665 C C . HIS A 1 93 ? -2.902 -1.147 -8.742 1.00 90.00 93 HIS A C 1
ATOM 667 O O . HIS A 1 93 ? -2.291 -1.090 -7.675 1.00 90.00 93 HIS A O 1
ATOM 673 N N . VAL A 1 94 ? -4.194 -0.805 -8.831 1.00 93.50 94 VAL A N 1
ATOM 674 C CA . VAL A 1 94 ? -4.946 -0.380 -7.645 1.00 93.50 94 VAL A CA 1
ATOM 675 C C . VAL A 1 94 ? -5.078 -1.565 -6.680 1.00 93.50 94 VAL A C 1
ATOM 677 O O . VAL A 1 94 ? -5.618 -2.610 -7.062 1.00 93.50 94 VAL A O 1
ATOM 680 N N . PRO A 1 95 ? -4.632 -1.410 -5.419 1.00 94.38 95 PRO A N 1
ATOM 681 C CA . PRO A 1 95 ? -4.791 -2.416 -4.380 1.00 94.38 95 PRO A CA 1
ATOM 682 C C . PRO A 1 95 ? -6.224 -2.930 -4.243 1.00 94.38 95 PRO A C 1
ATOM 684 O O . PRO A 1 95 ? -7.165 -2.157 -4.055 1.00 94.38 95 PRO A O 1
ATOM 687 N N . ARG A 1 96 ? -6.387 -4.254 -4.251 1.00 95.62 96 ARG A N 1
ATOM 688 C CA . ARG A 1 96 ? -7.628 -4.919 -3.850 1.00 95.62 96 ARG A CA 1
ATOM 689 C C . ARG A 1 96 ? -7.536 -5.265 -2.375 1.00 95.62 96 ARG A C 1
ATOM 691 O O . ARG A 1 96 ? -6.623 -5.974 -1.960 1.00 95.62 96 ARG A O 1
ATOM 698 N N . ILE A 1 97 ? -8.472 -4.747 -1.591 1.00 95.88 97 ILE A N 1
ATOM 699 C CA . ILE A 1 97 ? -8.484 -4.904 -0.139 1.00 95.88 97 ILE A CA 1
ATOM 700 C C . ILE A 1 97 ? -9.756 -5.655 0.242 1.00 95.88 97 ILE A C 1
ATOM 702 O O . ILE A 1 97 ? -10.857 -5.211 -0.083 1.00 95.88 97 ILE A O 1
ATOM 706 N N . THR A 1 98 ? -9.604 -6.787 0.923 1.00 96.25 98 THR A N 1
ATOM 707 C CA . THR A 1 98 ? -10.705 -7.556 1.513 1.00 96.25 98 THR A CA 1
ATOM 708 C C . THR A 1 98 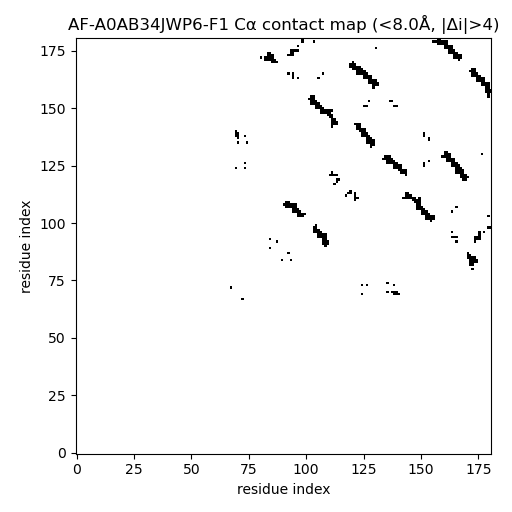? -10.483 -7.728 3.016 1.00 96.25 98 THR A C 1
ATOM 710 O O . THR A 1 98 ? -9.403 -7.446 3.547 1.00 96.25 98 THR A O 1
ATOM 713 N N . PHE A 1 99 ? -11.529 -8.149 3.729 1.00 96.50 99 PHE A N 1
ATOM 714 C CA . PHE A 1 99 ? -11.451 -8.486 5.147 1.00 96.50 99 PHE A CA 1
ATOM 715 C C . PHE A 1 99 ? -11.928 -9.919 5.355 1.00 96.50 99 PHE A C 1
ATOM 717 O O . PHE A 1 99 ? -13.105 -10.227 5.176 1.00 96.50 99 PHE A O 1
ATOM 724 N N . GLU A 1 100 ? -11.002 -10.798 5.722 1.00 95.31 100 GLU A N 1
ATOM 725 C CA . GLU A 1 100 ? -11.216 -12.241 5.782 1.00 95.31 100 GLU A CA 1
ATOM 726 C C . GLU A 1 100 ? -10.635 -12.791 7.082 1.00 95.31 100 GLU A C 1
ATOM 728 O O . GLU A 1 100 ? -9.533 -12.427 7.492 1.00 95.31 100 GLU A O 1
ATOM 733 N N . ALA A 1 101 ? -11.394 -13.652 7.766 1.00 93.31 101 ALA A N 1
ATOM 734 C CA . ALA A 1 101 ? -10.976 -14.289 9.019 1.00 93.31 101 ALA A CA 1
ATOM 735 C C . ALA A 1 101 ? -10.412 -13.304 10.075 1.00 93.31 101 ALA A C 1
ATOM 737 O O . ALA A 1 101 ? -9.457 -13.613 10.789 1.00 93.31 101 ALA A O 1
ATOM 738 N N . GLY A 1 102 ? -10.992 -12.101 10.168 1.00 93.62 102 GLY A N 1
ATOM 739 C CA . GLY A 1 102 ? -10.566 -11.076 11.126 1.00 93.62 102 GLY A CA 1
ATOM 740 C C . GLY A 1 102 ? -9.303 -10.303 10.727 1.00 93.62 102 GLY A C 1
ATOM 741 O O . GLY A 1 102 ? -8.725 -9.623 11.574 1.00 93.62 102 GLY A O 1
ATOM 742 N N . LYS A 1 103 ? -8.849 -10.412 9.474 1.00 96.56 103 LYS A N 1
ATOM 743 C CA . LYS A 1 103 ? -7.630 -9.771 8.971 1.00 96.56 103 LYS A CA 1
ATOM 744 C C . LYS A 1 103 ? -7.894 -9.016 7.676 1.00 96.56 103 LYS A C 1
ATOM 746 O O . LYS A 1 103 ? -8.731 -9.412 6.871 1.00 96.56 103 LYS A O 1
ATOM 751 N N . VAL A 1 104 ? -7.137 -7.946 7.466 1.00 97.06 104 VAL A N 1
ATOM 752 C CA . VAL A 1 104 ? -7.081 -7.249 6.180 1.00 97.06 104 VAL A CA 1
ATOM 753 C C . VAL A 1 104 ? -6.203 -8.060 5.236 1.00 97.06 104 VAL A C 1
ATOM 755 O O . VAL A 1 104 ? -5.066 -8.390 5.585 1.00 97.06 104 VAL A O 1
ATOM 758 N N . VAL A 1 105 ? -6.726 -8.357 4.050 1.00 97.31 105 VAL A N 1
ATOM 759 C CA . VAL A 1 105 ? -6.011 -9.023 2.961 1.00 97.31 105 VAL A CA 1
ATOM 760 C C . VAL A 1 105 ? -5.867 -8.023 1.821 1.00 97.31 105 VAL A C 1
ATOM 762 O O . VAL A 1 105 ? -6.845 -7.579 1.226 1.00 97.31 105 VAL A O 1
ATOM 765 N N . PHE A 1 106 ? -4.628 -7.632 1.551 1.00 95.62 106 PHE A N 1
ATOM 766 C CA . PHE A 1 106 ? -4.257 -6.722 0.477 1.00 95.62 106 PHE A CA 1
ATOM 767 C C . PHE A 1 106 ? -3.613 -7.526 -0.652 1.00 95.62 106 PHE A C 1
ATOM 769 O O . PHE A 1 106 ? -2.580 -8.165 -0.446 1.00 95.62 106 PHE A O 1
ATOM 776 N N . VAL A 1 107 ? -4.215 -7.457 -1.841 1.00 95.94 107 VAL A N 1
ATOM 777 C CA . VAL A 1 107 ? -3.724 -8.064 -3.078 1.00 95.94 107 VAL A CA 1
ATOM 778 C C . VAL A 1 107 ? -3.451 -6.999 -4.140 1.00 95.94 107 VAL A C 1
ATOM 780 O O . VAL A 1 107 ? -4.298 -6.142 -4.394 1.00 95.94 107 VAL A O 1
ATOM 783 N N . VAL A 1 108 ? -2.296 -7.076 -4.804 1.00 92.19 108 VAL A N 1
ATOM 784 C CA . VAL A 1 108 ? -2.041 -6.327 -6.048 1.00 92.19 108 VAL A CA 1
ATOM 785 C C . VAL A 1 108 ? -2.459 -7.206 -7.238 1.00 92.19 108 VAL A C 1
ATOM 787 O O . VAL A 1 108 ? -1.980 -8.337 -7.332 1.00 92.19 108 VAL A O 1
ATOM 790 N N . PRO A 1 109 ? -3.370 -6.754 -8.121 1.00 86.31 109 PRO A N 1
ATOM 791 C CA . PRO A 1 109 ? -3.999 -7.608 -9.129 1.00 86.31 109 PRO A CA 1
ATOM 792 C C . PRO A 1 109 ? -3.192 -7.725 -10.435 1.00 86.31 109 PRO A C 1
ATOM 794 O O . PRO A 1 109 ? -3.756 -7.589 -11.519 1.00 86.31 109 PRO A O 1
ATOM 797 N N . HIS A 1 110 ? -1.893 -8.013 -10.337 1.00 79.75 110 HIS A N 1
ATOM 798 C CA . HIS A 1 110 ? -1.055 -8.368 -11.483 1.00 79.75 110 HIS A CA 1
ATOM 799 C C . HIS A 1 110 ? 0.027 -9.377 -11.079 1.00 79.75 110 HIS A C 1
ATOM 801 O O . HIS A 1 110 ? 0.380 -9.489 -9.900 1.00 79.75 110 HIS A O 1
ATOM 807 N N . ASP A 1 111 ? 0.561 -10.108 -12.057 1.00 78.44 111 ASP A N 1
ATOM 808 C CA . ASP A 1 111 ? 1.610 -11.086 -11.793 1.00 78.44 111 ASP A CA 1
ATOM 809 C C . ASP A 1 111 ? 2.969 -10.407 -11.575 1.00 78.44 111 ASP A C 1
ATOM 811 O O . ASP A 1 111 ? 3.279 -9.382 -12.186 1.00 78.44 111 ASP A O 1
ATOM 815 N N . ASN A 1 112 ? 3.817 -11.003 -10.733 1.00 75.19 112 ASN A N 1
ATOM 816 C CA . ASN A 1 112 ? 5.179 -10.515 -10.477 1.00 75.19 112 ASN A CA 1
ATOM 817 C C . ASN A 1 112 ? 6.217 -11.228 -11.348 1.00 75.19 112 ASN A C 1
ATOM 819 O O . ASN A 1 112 ? 7.215 -11.751 -10.852 1.00 75.19 112 ASN A O 1
ATOM 823 N N . LEU A 1 113 ? 5.942 -11.337 -12.645 1.00 68.38 113 LEU A N 1
ATOM 824 C CA . LEU A 1 113 ? 6.760 -12.133 -13.555 1.00 68.38 113 LEU A CA 1
ATOM 825 C C . LEU A 1 113 ? 8.119 -11.470 -13.807 1.00 68.38 113 LEU A C 1
ATOM 827 O O . LEU A 1 113 ? 8.225 -10.257 -13.957 1.00 68.38 113 LEU A O 1
ATOM 831 N N . SER A 1 114 ? 9.164 -12.295 -13.870 1.00 58.22 114 SER A N 1
ATOM 832 C CA . SER A 1 114 ? 10.479 -11.872 -14.354 1.00 58.22 114 SER A CA 1
ATOM 833 C C . SER A 1 114 ? 10.512 -11.865 -15.892 1.00 58.22 114 SER A C 1
ATOM 835 O O . SER A 1 114 ? 9.738 -12.598 -16.524 1.00 58.22 114 SER A O 1
ATOM 837 N N . PRO A 1 115 ? 11.431 -11.105 -16.516 1.00 57.81 115 PRO A N 1
ATOM 838 C CA . PRO A 1 115 ? 11.690 -11.193 -17.954 1.00 57.81 115 PRO A CA 1
ATOM 839 C C . PRO A 1 115 ? 11.920 -12.648 -18.417 1.00 57.81 115 PRO A C 1
ATOM 841 O O . PRO A 1 115 ? 12.452 -13.449 -17.641 1.00 57.81 115 PRO A O 1
ATOM 844 N N . PRO A 1 116 ? 11.548 -13.018 -19.664 1.00 58.84 116 PRO A N 1
ATOM 845 C CA . PRO A 1 116 ? 11.202 -12.140 -20.794 1.00 58.84 116 PRO A CA 1
ATOM 846 C C . PRO A 1 116 ? 9.702 -11.833 -20.960 1.00 58.84 116 PRO A C 1
ATOM 848 O O . PRO A 1 116 ? 9.340 -11.056 -21.837 1.00 58.84 116 PRO A O 1
ATOM 851 N N . ASN A 1 117 ? 8.827 -12.434 -20.150 1.00 54.81 117 ASN A N 1
ATOM 852 C CA . ASN A 1 117 ? 7.377 -12.385 -20.388 1.00 54.81 117 ASN A CA 1
ATOM 853 C C . ASN A 1 117 ? 6.709 -11.101 -19.867 1.00 54.81 117 ASN A C 1
ATOM 855 O O . ASN A 1 117 ? 5.621 -10.763 -20.317 1.00 54.81 117 ASN A O 1
ATOM 859 N N . HIS A 1 118 ? 7.373 -10.379 -18.962 1.00 57.34 118 HIS A N 1
ATOM 860 C CA . HIS A 1 118 ? 7.047 -9.009 -18.572 1.00 57.34 118 HIS A CA 1
ATOM 861 C C . HIS A 1 118 ? 8.353 -8.214 -18.536 1.00 57.34 118 HIS A C 1
ATOM 863 O O . HIS A 1 118 ? 9.249 -8.492 -17.738 1.00 57.34 118 HIS A O 1
ATOM 869 N N . LEU A 1 119 ? 8.486 -7.275 -19.469 1.00 55.38 119 LEU A N 1
ATOM 870 C CA . LEU A 1 119 ? 9.665 -6.432 -19.630 1.00 55.38 119 LEU A CA 1
ATOM 871 C C . LEU A 1 119 ? 9.658 -5.330 -18.556 1.00 55.38 119 LEU A C 1
ATOM 873 O O . LEU A 1 119 ? 9.241 -4.216 -18.813 1.00 55.38 119 LEU A O 1
ATOM 877 N N . ASP A 1 120 ? 10.124 -5.639 -17.346 1.00 61.88 120 ASP A N 1
ATOM 878 C CA . ASP A 1 120 ? 10.658 -4.658 -16.372 1.00 61.88 120 ASP A CA 1
ATOM 879 C C . ASP A 1 120 ? 9.695 -4.090 -15.305 1.00 61.88 120 ASP A C 1
ATOM 881 O O . ASP A 1 120 ? 10.157 -3.452 -14.354 1.00 61.88 120 ASP A O 1
ATOM 885 N N . ALA A 1 121 ? 8.385 -4.358 -15.380 1.00 75.31 121 ALA A N 1
ATOM 886 C CA . ALA A 1 121 ? 7.393 -3.885 -14.402 1.00 75.31 121 ALA A CA 1
ATOM 887 C C . ALA A 1 121 ? 7.051 -4.958 -13.350 1.00 75.31 121 ALA A C 1
ATOM 889 O O . ALA A 1 121 ? 6.376 -5.938 -13.657 1.00 75.31 121 ALA A O 1
ATOM 890 N N . PHE A 1 122 ? 7.485 -4.773 -12.103 1.00 86.38 122 PHE A N 1
ATOM 891 C CA . PHE A 1 122 ? 7.175 -5.675 -10.988 1.00 86.38 122 PHE A CA 1
ATOM 892 C C . PHE A 1 122 ? 6.876 -4.868 -9.716 1.00 86.38 122 PHE A C 1
ATOM 894 O O . PHE A 1 122 ? 7.289 -3.712 -9.596 1.00 86.38 122 PHE A O 1
ATOM 901 N N . THR A 1 123 ? 6.130 -5.438 -8.768 1.00 91.81 123 THR A N 1
ATOM 902 C CA . THR A 1 123 ? 5.889 -4.778 -7.475 1.00 91.81 123 THR A CA 1
ATOM 903 C C . THR A 1 123 ? 7.073 -5.047 -6.550 1.00 91.81 123 THR A C 1
ATOM 905 O O . THR A 1 123 ? 7.407 -6.198 -6.272 1.00 91.81 123 THR A O 1
ATOM 908 N N . GLU A 1 124 ? 7.694 -3.980 -6.052 1.00 93.94 124 GLU A N 1
ATOM 909 C CA . GLU A 1 124 ? 8.861 -4.027 -5.165 1.00 93.94 124 GLU A CA 1
ATOM 910 C C . GLU A 1 124 ? 8.473 -4.028 -3.687 1.00 93.94 124 GLU A C 1
ATOM 912 O O . GLU A 1 124 ? 9.057 -4.752 -2.877 1.00 93.94 124 GLU A O 1
ATOM 917 N N . TYR A 1 125 ? 7.487 -3.207 -3.328 1.00 96.56 125 TYR A N 1
ATOM 918 C CA . TYR A 1 125 ? 7.039 -3.042 -1.951 1.00 96.56 125 TYR A CA 1
ATOM 919 C C . TYR A 1 125 ? 5.524 -2.993 -1.880 1.00 96.56 125 TYR A C 1
ATOM 921 O O . TYR A 1 125 ? 4.858 -2.416 -2.736 1.00 96.56 125 TYR A O 1
ATOM 929 N N . MET A 1 126 ? 4.999 -3.566 -0.807 1.00 97.81 126 MET A N 1
ATOM 930 C CA . MET A 1 126 ? 3.609 -3.468 -0.389 1.00 97.81 126 MET A CA 1
ATOM 931 C C . MET A 1 126 ? 3.595 -3.005 1.060 1.00 97.81 126 MET A C 1
ATOM 933 O O . MET A 1 126 ? 4.347 -3.534 1.878 1.00 97.81 126 MET A O 1
ATOM 937 N N . TRP A 1 127 ? 2.743 -2.053 1.408 1.00 98.31 127 TRP A N 1
ATOM 938 C CA . TRP A 1 127 ? 2.540 -1.672 2.797 1.00 98.31 127 TRP A CA 1
ATOM 939 C C . TRP A 1 127 ? 1.101 -1.264 3.067 1.00 98.31 127 TRP A C 1
ATOM 941 O O . TRP A 1 127 ? 0.351 -0.873 2.177 1.00 98.31 127 TRP A O 1
ATOM 951 N N . LEU A 1 128 ? 0.714 -1.396 4.328 1.00 98.31 128 LEU A N 1
ATO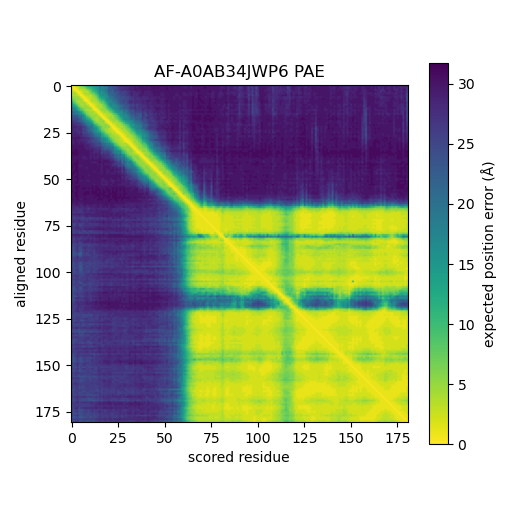M 952 C CA . LEU A 1 128 ? -0.557 -0.938 4.857 1.00 98.31 128 LEU A CA 1
ATOM 953 C C . LEU A 1 128 ? -0.262 0.150 5.880 1.00 98.31 128 LEU A C 1
ATOM 955 O O . LEU A 1 128 ? 0.601 -0.038 6.742 1.00 98.31 128 LEU A O 1
ATOM 959 N N . LYS A 1 129 ? -0.978 1.267 5.803 1.00 97.88 129 LYS A N 1
ATOM 960 C CA . LYS A 1 129 ? -0.879 2.356 6.775 1.00 97.88 129 LYS A CA 1
ATOM 961 C C . LYS A 1 129 ? -2.245 2.759 7.298 1.00 97.88 129 LYS A C 1
ATOM 963 O O . LYS A 1 129 ? -3.252 2.595 6.610 1.00 97.88 129 LYS A O 1
ATOM 968 N N . ASP A 1 130 ? -2.278 3.294 8.508 1.00 97.88 130 ASP A N 1
ATOM 969 C CA . ASP A 1 130 ? -3.466 3.961 9.023 1.00 97.88 130 ASP A CA 1
ATOM 970 C C . ASP A 1 130 ? -3.714 5.236 8.200 1.00 97.88 130 ASP A C 1
ATOM 972 O O . ASP A 1 130 ? -2.812 6.049 7.991 1.00 97.88 130 ASP A O 1
ATOM 976 N N . ALA A 1 131 ? -4.929 5.393 7.678 1.00 97.56 131 ALA A N 1
ATOM 977 C CA . ALA A 1 131 ? -5.253 6.463 6.738 1.00 97.56 131 ALA A CA 1
ATOM 978 C C . ALA A 1 131 ? -5.340 7.845 7.399 1.00 97.56 131 ALA A C 1
ATOM 980 O O . ALA A 1 131 ? -5.282 8.852 6.698 1.00 97.56 131 ALA A O 1
ATOM 981 N N . ASN A 1 132 ? -5.508 7.905 8.722 1.00 96.88 132 ASN A N 1
ATOM 982 C CA . ASN A 1 132 ? -5.659 9.159 9.456 1.00 96.88 132 ASN A CA 1
ATOM 983 C C . ASN A 1 132 ? -4.307 9.673 9.964 1.00 96.88 132 ASN A C 1
ATOM 985 O O . ASN A 1 132 ? -4.053 10.873 9.954 1.00 96.88 132 ASN A O 1
ATOM 989 N N . THR A 1 133 ? -3.445 8.765 10.416 1.00 97.25 133 THR A N 1
ATOM 990 C CA . THR A 1 133 ? -2.151 9.080 11.038 1.00 97.25 133 THR A CA 1
ATOM 991 C C . THR A 1 133 ? -0.971 8.903 10.088 1.00 97.25 133 THR A C 1
ATOM 993 O O . THR A 1 133 ? 0.107 9.430 10.350 1.00 97.25 133 THR A O 1
ATOM 996 N N . GLY A 1 134 ? -1.139 8.140 9.005 1.00 96.56 134 GLY A N 1
ATOM 997 C CA . GLY A 1 134 ? -0.049 7.748 8.113 1.00 96.56 134 GLY A CA 1
ATOM 998 C C . GLY A 1 134 ? 0.900 6.703 8.710 1.00 96.56 134 GLY A C 1
ATOM 999 O O . GLY A 1 134 ? 1.884 6.350 8.062 1.00 96.56 134 GLY A O 1
ATOM 1000 N N . GLN A 1 135 ? 0.629 6.186 9.915 1.00 97.44 135 GLN A N 1
ATOM 1001 C CA . GLN A 1 135 ? 1.482 5.192 10.564 1.00 97.44 135 GLN A CA 1
ATOM 1002 C C . GLN A 1 135 ? 1.515 3.891 9.754 1.00 97.44 135 GLN A C 1
ATOM 1004 O O . GLN A 1 135 ? 0.470 3.306 9.466 1.00 97.44 135 GLN A O 1
ATOM 1009 N N . ILE A 1 136 ? 2.717 3.408 9.430 1.00 98.12 136 ILE A N 1
ATOM 1010 C CA . ILE A 1 136 ? 2.908 2.114 8.766 1.00 98.12 136 ILE A CA 1
ATOM 1011 C C . ILE A 1 136 ? 2.536 0.986 9.735 1.00 98.12 136 ILE A C 1
ATOM 1013 O O . ILE A 1 136 ? 3.157 0.828 10.784 1.00 98.12 136 ILE A O 1
ATOM 1017 N N . ILE A 1 137 ? 1.531 0.193 9.367 1.00 97.69 137 ILE A N 1
ATOM 1018 C CA . ILE A 1 137 ? 1.036 -0.962 10.131 1.00 97.69 137 ILE A CA 1
ATOM 1019 C C . ILE A 1 137 ? 1.843 -2.212 9.770 1.00 97.69 137 ILE A C 1
ATOM 1021 O O . ILE A 1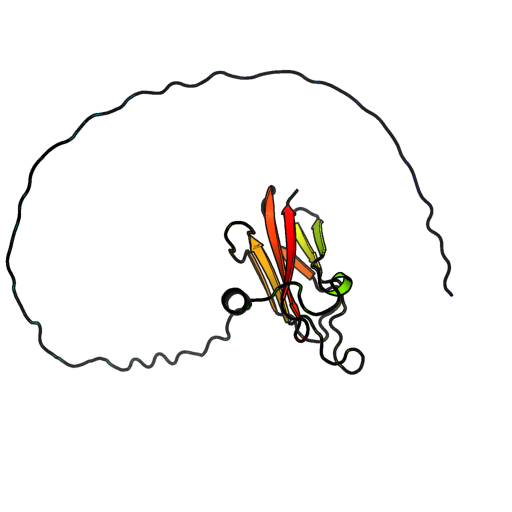 137 ? 2.215 -3.007 10.630 1.00 97.69 137 ILE A O 1
ATOM 1025 N N . SER A 1 138 ? 2.091 -2.409 8.477 1.00 98.00 138 SER A N 1
ATOM 1026 C CA . SER A 1 138 ? 2.825 -3.560 7.959 1.00 98.00 138 SER A CA 1
ATOM 1027 C C . SER A 1 138 ? 3.465 -3.207 6.626 1.00 98.00 138 SER A C 1
ATOM 1029 O O . SER A 1 138 ? 2.878 -2.467 5.840 1.00 98.00 138 SER A O 1
ATOM 1031 N N . ALA A 1 139 ? 4.653 -3.745 6.366 1.00 98.12 139 ALA A N 1
ATOM 1032 C CA . ALA A 1 139 ? 5.380 -3.561 5.121 1.00 98.12 139 ALA A CA 1
ATOM 1033 C C . ALA A 1 139 ? 6.018 -4.883 4.690 1.00 98.12 139 ALA A C 1
ATOM 1035 O O . ALA A 1 139 ? 6.512 -5.658 5.511 1.00 98.12 139 ALA A O 1
ATOM 1036 N N . LYS A 1 140 ? 6.028 -5.128 3.384 1.00 97.25 140 LYS A N 1
ATOM 1037 C CA . LYS A 1 140 ? 6.582 -6.320 2.754 1.00 97.25 140 LYS A CA 1
ATOM 1038 C C . LYS A 1 140 ? 7.402 -5.895 1.545 1.00 97.25 140 LYS A C 1
ATOM 1040 O O . LYS A 1 140 ? 6.899 -5.195 0.670 1.00 97.25 140 LYS A O 1
ATOM 1045 N N . ARG A 1 141 ? 8.653 -6.350 1.495 1.00 95.88 141 ARG A N 1
ATOM 1046 C CA . ARG A 1 141 ? 9.467 -6.305 0.280 1.00 95.88 141 ARG A CA 1
ATOM 1047 C C . ARG A 1 141 ? 9.177 -7.551 -0.545 1.00 95.88 141 ARG A C 1
ATOM 1049 O O . ARG A 1 141 ? 9.139 -8.651 0.007 1.00 95.88 141 ARG A O 1
ATOM 1056 N N . LEU A 1 142 ? 9.002 -7.366 -1.839 1.00 93.56 142 LEU A N 1
ATOM 1057 C CA . LEU A 1 142 ? 8.826 -8.423 -2.819 1.00 93.56 142 LEU A CA 1
ATOM 1058 C C . LEU A 1 142 ? 10.071 -8.536 -3.699 1.00 93.56 142 LEU A C 1
ATOM 1060 O O . LEU A 1 142 ? 10.900 -7.624 -3.779 1.00 93.56 142 LEU A O 1
ATOM 1064 N N . ARG A 1 143 ? 10.220 -9.691 -4.337 1.00 89.88 143 ARG A N 1
ATOM 1065 C CA . ARG A 1 143 ? 11.256 -9.963 -5.333 1.00 89.88 143 ARG A CA 1
ATOM 1066 C C . ARG A 1 143 ? 10.607 -10.279 -6.677 1.00 89.88 143 ARG A C 1
ATOM 1068 O O . ARG A 1 143 ? 9.494 -10.810 -6.694 1.00 89.88 143 ARG A O 1
ATOM 1075 N N . PRO A 1 144 ? 11.312 -10.029 -7.792 1.00 84.62 144 PRO A N 1
ATOM 1076 C CA . PRO A 1 144 ? 10.914 -10.577 -9.082 1.00 84.62 144 PRO A CA 1
ATOM 1077 C C . PRO A 1 144 ? 10.658 -12.089 -8.979 1.00 84.62 144 PRO A C 1
ATOM 1079 O O . PRO A 1 144 ? 11.381 -12.787 -8.264 1.00 84.62 144 PRO A O 1
ATOM 1082 N N . ALA A 1 145 ? 9.633 -12.577 -9.677 1.00 84.75 145 ALA A N 1
ATOM 1083 C CA . ALA A 1 145 ? 9.138 -13.956 -9.646 1.00 84.75 145 ALA A CA 1
ATOM 1084 C C . ALA A 1 145 ? 8.553 -14.447 -8.307 1.00 84.75 145 ALA A C 1
ATOM 1086 O O . ALA A 1 145 ? 8.319 -15.649 -8.157 1.00 84.75 145 ALA A O 1
ATOM 1087 N N . ASP A 1 146 ? 8.275 -13.563 -7.339 1.00 86.50 146 ASP A N 1
ATOM 1088 C CA . ASP A 1 146 ? 7.449 -13.954 -6.190 1.00 86.50 146 ASP A CA 1
ATOM 1089 C C . ASP A 1 146 ? 6.071 -14.465 -6.679 1.00 86.50 146 ASP A C 1
ATOM 1091 O O . ASP A 1 146 ? 5.486 -13.897 -7.609 1.00 86.50 146 ASP A O 1
ATOM 1095 N N . PRO A 1 147 ? 5.541 -15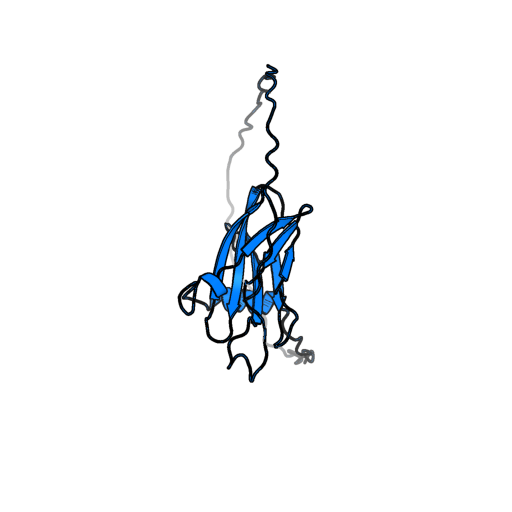.552 -6.085 1.00 85.56 147 PRO A N 1
ATOM 1096 C CA . PRO A 1 147 ? 4.343 -16.216 -6.582 1.00 85.56 147 PRO A CA 1
ATOM 1097 C C . PRO A 1 147 ? 3.116 -15.311 -6.476 1.00 85.56 147 PRO A C 1
ATOM 1099 O O . PRO A 1 147 ? 2.910 -14.618 -5.478 1.00 85.56 147 PRO A O 1
ATOM 1102 N N . SER A 1 148 ? 2.283 -15.363 -7.511 1.00 83.88 148 SER A N 1
ATOM 1103 C CA . SER A 1 148 ? 1.023 -14.622 -7.572 1.00 83.88 148 SER A CA 1
ATOM 1104 C C . SER A 1 148 ? -0.119 -15.455 -6.959 1.00 83.88 148 SER A C 1
ATOM 1106 O O . SER A 1 148 ? -0.094 -16.683 -7.078 1.00 83.88 148 SER A O 1
ATOM 1108 N N . PRO A 1 149 ? -1.110 -14.833 -6.289 1.00 89.12 149 PRO A N 1
ATOM 1109 C CA . PRO A 1 149 ? -1.288 -13.390 -6.125 1.00 89.12 149 PRO A CA 1
ATOM 1110 C C . PRO A 1 149 ? -0.356 -12.768 -5.071 1.00 89.12 149 PRO A C 1
ATOM 1112 O O . PRO A 1 149 ? -0.138 -13.313 -3.984 1.00 89.12 149 PRO A O 1
ATOM 1115 N N . LEU A 1 150 ? 0.136 -11.563 -5.363 1.00 92.62 150 LEU A N 1
ATOM 1116 C CA . LEU A 1 150 ? 0.947 -10.784 -4.432 1.00 92.62 150 LEU A CA 1
ATOM 1117 C C . LEU A 1 150 ? 0.106 -10.318 -3.250 1.00 92.62 150 LEU A C 1
ATOM 1119 O O . LEU A 1 150 ? -0.746 -9.446 -3.394 1.00 92.62 150 LEU A O 1
ATOM 1123 N N . THR A 1 151 ? 0.360 -10.913 -2.084 1.00 95.75 151 THR A N 1
ATOM 1124 C CA . THR A 1 151 ? -0.497 -10.753 -0.905 1.00 95.75 151 THR A CA 1
ATOM 1125 C C . THR A 1 151 ? 0.270 -10.226 0.311 1.00 95.75 151 THR A C 1
ATOM 1127 O O . THR A 1 151 ? 1.366 -10.709 0.638 1.00 95.75 151 THR A O 1
ATOM 1130 N N . LEU A 1 152 ? -0.343 -9.273 1.016 1.00 97.00 152 LEU A N 1
ATOM 1131 C CA . LEU A 1 152 ? 0.026 -8.803 2.351 1.00 97.00 152 LEU A CA 1
ATOM 1132 C C . LEU A 1 152 ? -1.188 -8.966 3.273 1.00 97.00 152 LEU A C 1
ATOM 1134 O O . LEU A 1 152 ? -2.282 -8.505 2.959 1.00 97.00 152 LEU A O 1
ATOM 1138 N N . VAL A 1 153 ? -0.992 -9.626 4.415 1.00 97.44 153 VAL A N 1
ATOM 1139 C CA . VAL A 1 153 ? -2.043 -9.848 5.417 1.00 97.44 153 VAL A CA 1
ATOM 1140 C C . VAL A 1 153 ? -1.667 -9.133 6.708 1.00 97.44 153 VAL A C 1
ATOM 1142 O O . VAL A 1 153 ? -0.543 -9.284 7.187 1.00 97.44 153 VAL A O 1
ATOM 1145 N N . ALA A 1 154 ? -2.603 -8.384 7.289 1.00 97.31 154 ALA A N 1
ATOM 1146 C CA . ALA A 1 154 ? -2.388 -7.661 8.539 1.00 97.31 154 ALA A CA 1
ATOM 1147 C C . ALA A 1 154 ? -3.596 -7.767 9.478 1.00 97.31 154 ALA A C 1
ATOM 1149 O O . ALA A 1 154 ? -4.749 -7.750 9.046 1.00 97.31 154 ALA A O 1
ATOM 1150 N N . SER A 1 155 ? -3.326 -7.846 10.781 1.00 96.94 155 SER A N 1
ATOM 1151 C CA . SER A 1 155 ? -4.354 -7.712 11.815 1.00 96.94 155 SER A CA 1
ATOM 1152 C C . SER A 1 155 ? -4.574 -6.231 12.098 1.00 96.94 155 SER A C 1
ATOM 1154 O O . SER A 1 155 ? -3.654 -5.548 12.543 1.00 96.94 155 SER A O 1
ATOM 1156 N N . VAL A 1 156 ? -5.784 -5.742 11.844 1.00 96.50 156 VAL A N 1
ATOM 1157 C CA . VAL A 1 156 ? -6.163 -4.341 12.056 1.00 96.50 156 VAL A CA 1
ATOM 1158 C C . VAL A 1 156 ? -7.482 -4.307 12.829 1.00 96.50 156 VAL A C 1
ATOM 1160 O O . VAL A 1 156 ? -8.367 -5.110 12.518 1.00 96.50 156 VAL A O 1
ATOM 1163 N N . PRO A 1 157 ? -7.637 -3.424 13.833 1.00 95.94 157 PRO A N 1
ATOM 1164 C CA . PRO A 1 157 ? -8.907 -3.261 14.531 1.00 95.94 157 PRO A CA 1
ATOM 1165 C C . PRO A 1 157 ? -10.062 -2.905 13.585 1.00 95.94 157 PRO A C 1
ATOM 1167 O O . PRO A 1 157 ? -9.880 -2.238 12.565 1.00 95.94 157 PRO A O 1
ATOM 1170 N N . ARG A 1 158 ? -11.276 -3.335 13.945 1.00 96.44 158 ARG A N 1
ATOM 1171 C CA . ARG A 1 158 ? -12.496 -2.943 13.226 1.00 96.44 158 ARG A CA 1
ATOM 1172 C C . ARG A 1 158 ? -12.725 -1.438 13.314 1.00 96.44 158 ARG A C 1
ATOM 1174 O O . ARG A 1 158 ? -12.383 -0.813 14.315 1.00 96.44 158 ARG A O 1
ATOM 1181 N N . GLY A 1 159 ? -13.311 -0.866 12.269 1.00 97.06 159 GLY A N 1
ATOM 1182 C CA . GLY A 1 159 ? -13.555 0.570 12.150 1.00 97.06 159 GLY A CA 1
ATOM 1183 C C . GLY A 1 159 ? -12.316 1.399 11.800 1.00 97.06 159 GLY A C 1
ATOM 1184 O O . GLY A 1 159 ? -12.452 2.582 11.488 1.00 97.06 159 GLY A O 1
ATOM 1185 N N . THR A 1 160 ? -11.113 0.816 11.799 1.00 97.62 160 THR A N 1
ATOM 1186 C CA . THR A 1 160 ? -9.909 1.523 11.357 1.00 97.62 160 THR A CA 1
ATOM 1187 C C . THR A 1 160 ? -9.978 1.779 9.854 1.00 97.62 160 THR A C 1
ATOM 1189 O O . THR A 1 160 ? -10.236 0.876 9.056 1.00 97.62 160 THR A O 1
ATOM 1192 N N . LYS A 1 161 ? -9.714 3.024 9.454 1.00 98.19 161 LYS A N 1
ATOM 1193 C CA . LYS A 1 161 ? -9.537 3.398 8.052 1.00 98.19 161 LYS A CA 1
ATOM 1194 C C . LYS A 1 161 ? -8.076 3.170 7.679 1.00 98.19 161 LYS A C 1
ATOM 1196 O O . LYS A 1 161 ? -7.192 3.783 8.270 1.00 98.19 161 LYS A O 1
ATOM 1201 N N . VAL A 1 162 ? -7.820 2.299 6.714 1.00 98.19 162 VAL A N 1
ATOM 1202 C CA . VAL A 1 162 ? -6.473 1.952 6.250 1.00 98.19 162 VAL A CA 1
ATOM 1203 C C . VAL A 1 162 ? -6.281 2.330 4.791 1.00 98.19 162 VAL A C 1
ATOM 1205 O O . VAL A 1 162 ? -7.225 2.318 4.003 1.00 98.19 162 VAL A O 1
ATOM 1208 N N . THR A 1 163 ? -5.042 2.629 4.424 1.00 98.25 163 THR A N 1
ATOM 1209 C CA . THR A 1 163 ? -4.616 2.808 3.038 1.00 98.25 163 THR A CA 1
ATOM 1210 C C . THR A 1 163 ? -3.605 1.718 2.708 1.00 98.25 163 THR A C 1
ATOM 1212 O O . THR A 1 163 ? -2.543 1.642 3.330 1.00 98.25 163 THR A O 1
ATOM 1215 N N . ALA A 1 164 ? -3.949 0.852 1.756 1.00 98.19 164 ALA A N 1
ATOM 1216 C CA . ALA A 1 164 ? -3.009 -0.092 1.169 1.00 98.19 164 ALA A CA 1
ATOM 1217 C C . ALA A 1 164 ? -2.247 0.609 0.053 1.00 98.19 164 ALA A C 1
ATOM 1219 O O . ALA A 1 164 ? -2.841 1.358 -0.723 1.00 98.19 164 ALA A O 1
ATOM 1220 N N . VAL A 1 165 ? -0.945 0.371 -0.011 1.00 97.88 165 VAL A N 1
ATOM 1221 C CA . VAL A 1 165 ? -0.053 1.027 -0.955 1.00 97.88 165 VAL A CA 1
ATOM 1222 C C . VAL A 1 165 ? 0.923 0.006 -1.533 1.00 97.88 165 VAL A C 1
ATOM 1224 O O . VAL A 1 165 ? 1.432 -0.859 -0.818 1.00 97.88 165 VAL A O 1
ATOM 1227 N N . SER A 1 166 ? 1.200 0.112 -2.825 1.00 96.88 166 SER A N 1
ATOM 1228 C CA . SER A 1 166 ? 2.221 -0.660 -3.529 1.00 96.88 166 SER A CA 1
ATOM 1229 C C . SER A 1 166 ? 3.132 0.248 -4.342 1.00 96.88 166 SER A C 1
ATOM 1231 O O . SER A 1 166 ? 2.691 1.253 -4.896 1.00 96.88 166 SER A O 1
ATOM 1233 N N . LEU A 1 167 ? 4.404 -0.129 -4.442 1.00 95.25 167 LEU A N 1
ATOM 1234 C CA . LEU A 1 167 ? 5.373 0.482 -5.347 1.00 95.25 167 LEU A CA 1
ATOM 1235 C C . LEU A 1 167 ? 5.690 -0.504 -6.471 1.00 95.25 167 LEU A C 1
ATOM 1237 O O . LEU A 1 167 ? 6.224 -1.581 -6.208 1.00 95.25 167 LEU A O 1
ATOM 1241 N N . CYS A 1 168 ? 5.389 -0.111 -7.705 1.00 92.25 168 CYS A N 1
ATOM 1242 C CA . CYS A 1 168 ? 5.836 -0.794 -8.912 1.00 92.25 168 CYS A CA 1
ATOM 1243 C C . CYS A 1 168 ? 7.101 -0.119 -9.462 1.00 92.25 168 CYS A C 1
ATOM 1245 O O . CYS A 1 168 ? 7.181 1.112 -9.487 1.00 92.25 168 CYS A O 1
ATOM 1247 N N . SER A 1 169 ? 8.057 -0.922 -9.933 1.00 90.81 169 SER A N 1
ATOM 1248 C CA . SER A 1 169 ? 9.352 -0.476 -10.467 1.00 90.81 169 SER A CA 1
ATOM 1249 C C . SER A 1 169 ? 9.227 0.567 -11.586 1.00 90.81 169 SER A C 1
ATOM 1251 O O . SER A 1 169 ? 9.998 1.524 -11.641 1.00 90.81 169 SER A O 1
ATOM 1253 N N . THR A 1 170 ? 8.234 0.422 -12.468 1.00 89.12 170 THR A N 1
ATOM 1254 C CA . THR A 1 170 ? 8.029 1.300 -13.638 1.00 89.12 170 THR A CA 1
ATOM 1255 C C . THR A 1 170 ? 6.833 2.241 -13.484 1.00 89.12 170 THR A C 1
ATOM 1257 O O . THR A 1 170 ? 6.846 3.366 -13.988 1.00 89.12 170 THR A O 1
ATOM 1260 N N . HIS A 1 171 ? 5.797 1.800 -12.768 1.00 90.81 171 HIS A N 1
ATOM 1261 C CA . HIS A 1 171 ? 4.509 2.490 -12.653 1.00 90.81 171 HIS A CA 1
ATOM 1262 C C . HIS A 1 171 ? 4.367 3.319 -11.366 1.00 90.81 171 HIS A C 1
ATOM 1264 O O . HIS A 1 171 ? 3.362 3.996 -11.161 1.00 90.81 171 HIS A O 1
ATOM 1270 N N . GLY A 1 172 ? 5.393 3.332 -10.513 1.00 93.31 172 GLY A N 1
ATOM 1271 C CA . GLY A 1 172 ? 5.425 4.165 -9.316 1.00 93.31 172 GLY A CA 1
ATOM 1272 C C . GLY A 1 172 ? 4.457 3.696 -8.230 1.00 93.31 172 GLY A C 1
ATOM 1273 O O . GLY A 1 172 ? 4.196 2.501 -8.080 1.00 93.31 172 GLY A O 1
ATOM 1274 N N . VAL A 1 173 ? 3.975 4.645 -7.424 1.00 96.31 173 VAL A N 1
ATOM 1275 C CA . VAL A 1 173 ? 3.184 4.360 -6.220 1.00 96.31 173 VAL A CA 1
ATOM 1276 C C . VAL A 1 173 ? 1.694 4.300 -6.541 1.00 96.31 173 VAL A C 1
ATOM 1278 O O . VAL A 1 173 ? 1.137 5.223 -7.139 1.00 96.31 173 VAL A O 1
ATOM 1281 N N . TRP A 1 174 ? 1.048 3.243 -6.062 1.00 96.25 174 TRP A N 1
ATOM 1282 C CA . TRP A 1 174 ? -0.385 3.014 -6.172 1.00 96.25 174 TRP A CA 1
ATOM 1283 C C . TRP A 1 174 ? -1.012 2.801 -4.807 1.00 96.25 174 TRP A C 1
ATOM 1285 O O . TRP A 1 174 ? -0.433 2.118 -3.970 1.00 96.25 174 TRP A O 1
ATOM 1295 N N . GLU A 1 175 ? -2.191 3.366 -4.574 1.00 97.06 175 GLU A N 1
ATOM 1296 C CA . GLU A 1 175 ? -2.888 3.235 -3.301 1.00 97.06 175 GLU A CA 1
ATOM 1297 C C . GLU A 1 175 ? -4.405 3.114 -3.430 1.00 97.06 175 GLU A C 1
ATOM 1299 O O . GLU A 1 175 ? -5.021 3.607 -4.377 1.00 97.06 175 GLU A O 1
ATOM 1304 N N . GLY A 1 176 ? -4.996 2.477 -2.420 1.00 96.62 176 GLY A N 1
ATOM 1305 C CA . GLY A 1 176 ? -6.435 2.370 -2.221 1.00 96.62 176 GLY A CA 1
ATOM 1306 C C . GLY A 1 176 ? -6.777 2.420 -0.734 1.00 96.62 176 GLY A C 1
ATOM 1307 O O . GLY A 1 176 ? -6.027 1.921 0.106 1.00 96.62 176 GLY A O 1
ATOM 1308 N N . THR A 1 177 ? -7.910 3.031 -0.397 1.00 96.81 177 THR A N 1
ATOM 1309 C CA . THR A 1 177 ? -8.371 3.183 0.989 1.00 96.81 177 THR A CA 1
ATOM 1310 C C . THR A 1 177 ? -9.559 2.274 1.272 1.00 96.81 177 THR A C 1
ATOM 1312 O O . THR A 1 177 ? -10.444 2.111 0.436 1.00 96.81 177 THR A O 1
ATOM 1315 N N . PHE A 1 178 ? -9.596 1.714 2.477 1.00 96.06 178 PHE A N 1
ATOM 1316 C CA . PHE A 1 178 ? -10.629 0.799 2.942 1.00 96.06 178 PHE A CA 1
ATOM 1317 C C . PHE A 1 178 ? -10.902 1.025 4.429 1.00 96.06 178 PHE A C 1
ATOM 1319 O O . PHE A 1 178 ? -9.985 1.304 5.200 1.00 96.06 178 PHE A O 1
ATOM 1326 N N . THR A 1 179 ? -12.159 0.895 4.843 1.00 97.88 179 THR A N 1
ATOM 1327 C CA . THR A 1 179 ? -12.523 0.883 6.264 1.00 97.88 179 THR A CA 1
ATOM 1328 C C . THR A 1 179 ? -12.761 -0.554 6.681 1.00 97.88 179 THR A C 1
ATOM 1330 O O . THR A 1 179 ? -13.577 -1.239 6.068 1.00 97.88 179 THR A O 1
ATOM 1333 N N . VAL A 1 180 ? -12.057 -1.003 7.719 1.00 96.94 180 VAL A N 1
ATOM 1334 C CA . VAL A 1 180 ? -12.218 -2.358 8.253 1.00 96.94 180 VAL A CA 1
ATOM 1335 C C . VAL A 1 180 ? -13.646 -2.524 8.797 1.00 96.94 180 VAL A C 1
ATOM 1337 O O . VAL A 1 180 ? -14.033 -1.726 9.656 1.00 96.94 180 VAL A O 1
ATOM 1340 N N . PRO A 1 181 ? -14.425 -3.508 8.307 1.00 93.69 181 PRO A N 1
ATOM 1341 C CA . PRO A 1 181 ? -15.828 -3.693 8.676 1.00 93.69 181 PRO A CA 1
ATOM 1342 C C . PRO A 1 181 ? -16.011 -4.231 10.101 1.00 93.69 181 PRO A C 1
ATOM 1344 O O . PRO A 1 181 ? -15.073 -4.855 10.653 1.00 93.69 181 PRO A O 1
#

InterPro domains:
  IPR036073 Desulfoferrodoxin, ferrous iron-binding domain superfamily [G3DSA:2.60.40.730] (86-177)
  IPR036073 Desulfoferrodoxin, ferrous iron-binding domain superfamily [SSF49367] (86-180)

Solvent-accessible surface area (backbone atoms only — not comparable to full-atom values): 11971 Å² total; per-residue (Å²): 143,86,88,82,89,82,82,87,80,90,86,81,86,83,90,85,79,91,83,82,89,86,88,83,84,92,83,82,85,84,81,91,82,87,80,82,86,87,82,88,78,94,80,81,80,86,85,80,92,78,78,92,74,88,77,84,70,80,74,74,67,78,70,73,80,69,77,78,50,50,55,60,51,50,54,52,44,65,74,70,63,85,69,61,75,74,46,78,61,63,85,42,49,41,44,43,76,50,80,53,99,80,23,41,38,39,32,39,61,52,68,26,49,48,72,87,86,32,85,74,55,33,56,44,35,41,33,35,21,36,61,86,79,64,48,76,76,47,55,43,72,52,52,80,56,46,70,66,74,42,72,50,76,45,84,60,66,67,71,44,45,31,30,36,37,37,33,28,74,71,39,40,36,23,57,36,76,49,64,39,115

Radius of gyration: 28.78 Å; Cα contacts (8 Å, |Δi|>4): 257; chains: 1; bounding box: 79×60×71 Å

Secondary structure (DSSP, 8-state):
------------------------PPPPP------------------------------------PPPPHHHHHHHHHHH---BS-SS-HHHHSPEEEEETTEEEEEESS--PPTTSS-S--EEEEEEEETTT--EEEEEE--TTPPSSEEEEE---TT-EEEEEEEETTTEEEEEEEE--

Foldseek 3Di:
DDDDDDDDDDDDDDDDDDDDDDDDDDDDDDDDDDDDDDDDDDDDDDDDDDDDDDDPPPPPPVPPPPDDDQQRVVVVLVVPPDDEPDFDDCVQAAWDWDAPPQKIKTWRRHFLADPDVDPQKGWQKKWKAQPPPRHTQDMDGDDRPDGPRPIDIGRDDAQTKMKIWIQIRGRGIYIDIDGHD

Nearest PDB structures (foldseek):
  2ox5-assembly3_C  TM=7.103E-01  e=6.563E-03  Paracoccus denitrificans
  2oxg-assembly4_E  TM=7.147E-01  e=1.629E-02  Paracoccus denitrificans
  1v8h-assembly1_B  TM=6.764E-01  e=1.932E-02  Thermus thermophilus HB8
  3d33-assembly2_B  TM=6.712E-01  e=3.411E-02  Phocaeicola vulgatus ATCC 8482
  3d33-assembly1_A  TM=6.693E-01  e=3.821E-02  Phocaeicola vulgatus ATCC 8482

Mean predicted aligned error: 16.9 Å

pLDDT: mean 76.66, std 21.51, range [37.28, 98.31]

Organism: Prymnesium parvum (NCBI:txid97485)